Protein AF-A0A2V8KF88-F1 (afdb_monomer)

Sequence (258 aa):
MRTLRLVVLGNLAGEPYPGIAWQVAHFMIGLCRLGHDVYYFETSSAWPYDPIREARVNDSEYAVSYLARMADHFGFGGRWAYRRSYGDKAWFGLSRTKAEELLAHADAILSITGSTRLAEEGLKAGRLVYVCTDPVVHECRHANGDEDIRTLVDEHDDVVTYGENIGTPLCPLTPLPRLRARTRQPVVLDFWKNGVPSRAEFTTVGNWRQKGRDSEYRGETYYWSKHREYLKFIQLPRRTPHPLELATGLIQLRIPMH

pLDDT: mean 91.13, std 10.04, range [36.5, 98.56]

Secondary structure (DSSP, 8-state):
----EEEEE--TTTS--HHHHHHHHHHHHHHHHTT-EEEEEE--SSPPEETTTTEE-S--HHHHHHHHHHHHHHT-TT-EEEE-SSTT--EEES-HHHHHHHHHH-SEEEEETT---TTTTT---SSEEEEESSTTHHHHHHHTT-HHHHHHHHT-SEEEES-TTTTSTT--SPPPTTEEEE------GGG--PPPPS-SSEEEEEES---S--EEETTEEE---THHHHHHTTTGGGT-SS-EEEEEE-TT------

Nearest PDB structures (foldseek):
  4jtk-assembly1_C  TM=3.550E-01  e=1.865E-02  Neisseria meningitidis MC58
  1m41-assembly1_A  TM=2.732E-01  e=1.218E-01  Escherichia coli
  7jv3-assembly1_B  TM=3.324E-01  e=5.136E-01  Pseudomonas fluorescens Pf0-1
  7k14-assembly1_B  TM=2.708E-01  e=5.467E-01  Pseudomonas fluorescens Pf0-1
  7jw9-assembly1_B  TM=2.693E-01  e=5.136E-01  Pseudomonas fluorescens Pf0-1

Structure (mmCIF, N/CA/C/O backbone):
d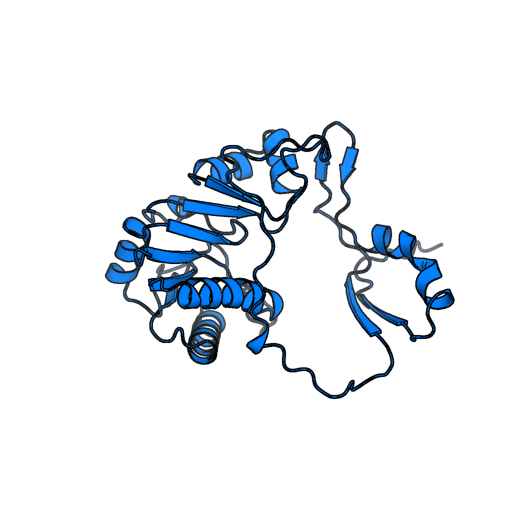ata_AF-A0A2V8KF88-F1
#
_entry.id   AF-A0A2V8KF88-F1
#
loop_
_atom_site.group_PDB
_atom_site.id
_atom_site.type_symbol
_atom_site.label_atom_id
_atom_site.label_alt_id
_atom_site.label_comp_id
_atom_site.label_asym_id
_atom_site.label_entity_id
_atom_site.label_seq_id
_atom_site.pdbx_PDB_ins_code
_atom_site.Cartn_x
_atom_site.Cartn_y
_atom_site.Cartn_z
_atom_site.occupancy
_atom_site.B_iso_or_equiv
_atom_site.auth_seq_id
_atom_site.auth_comp_id
_atom_site.auth_asym_id
_atom_site.auth_atom_id
_atom_site.pdbx_PDB_model_num
ATOM 1 N N . MET A 1 1 ? -2.194 -20.462 17.526 1.00 75.81 1 MET A N 1
ATOM 2 C CA . MET A 1 1 ? -1.736 -19.054 17.446 1.00 75.81 1 MET A CA 1
ATOM 3 C C . MET A 1 1 ? -2.802 -18.158 18.056 1.00 75.81 1 MET A C 1
ATOM 5 O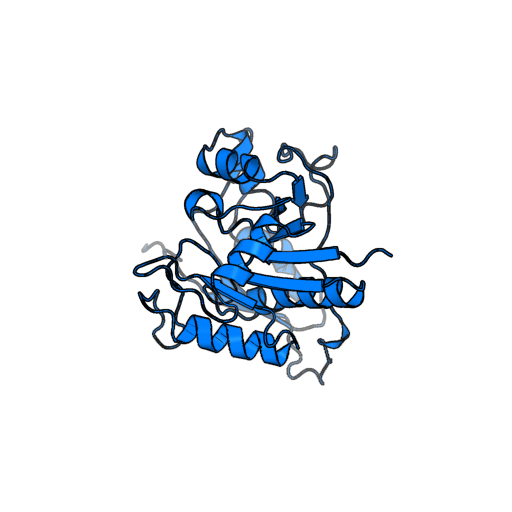 O . MET A 1 1 ? -3.968 -18.519 17.977 1.00 75.81 1 MET A O 1
ATOM 9 N N . ARG A 1 2 ? -2.427 -17.033 18.679 1.00 93.44 2 ARG A N 1
ATOM 10 C CA . ARG A 1 2 ? -3.392 -16.022 19.146 1.00 93.44 2 ARG A CA 1
ATOM 11 C C . ARG A 1 2 ? -4.027 -15.339 17.928 1.00 93.44 2 ARG A C 1
ATOM 13 O O . ARG A 1 2 ? -3.290 -14.865 17.065 1.00 93.44 2 ARG A O 1
ATOM 20 N N . THR A 1 3 ? -5.355 -15.276 17.861 1.00 97.06 3 THR A N 1
ATOM 21 C CA . THR A 1 3 ? -6.060 -14.466 16.855 1.00 97.06 3 THR A CA 1
ATOM 22 C C . THR A 1 3 ? -5.781 -12.993 17.135 1.00 97.06 3 THR A C 1
ATOM 24 O O . THR A 1 3 ? -5.956 -12.533 18.260 1.00 97.06 3 THR A O 1
ATOM 27 N N . LEU A 1 4 ? -5.304 -12.282 16.116 1.00 98.19 4 LEU A N 1
ATOM 28 C CA . LEU A 1 4 ? -5.004 -10.855 16.179 1.00 98.19 4 LEU A CA 1
ATOM 29 C C . LEU A 1 4 ? -6.103 -10.106 15.446 1.00 98.19 4 LEU A C 1
ATOM 31 O O . LEU A 1 4 ? -6.646 -10.630 14.472 1.00 98.19 4 LEU A O 1
ATOM 35 N N . ARG A 1 5 ? -6.380 -8.882 15.878 1.00 98.19 5 ARG A N 1
ATOM 36 C CA . ARG A 1 5 ? -7.200 -7.932 15.138 1.00 98.19 5 ARG A CA 1
ATOM 37 C C . ARG A 1 5 ? -6.300 -7.059 14.278 1.00 98.19 5 ARG A C 1
ATOM 39 O O . ARG A 1 5 ? -5.510 -6.282 14.808 1.00 98.19 5 ARG A O 1
ATOM 46 N N . LEU A 1 6 ? -6.436 -7.182 12.965 1.00 98.56 6 LEU A N 1
ATOM 47 C CA . LEU A 1 6 ? -5.582 -6.513 11.991 1.00 98.56 6 LEU A CA 1
ATOM 48 C C . LEU A 1 6 ? -6.409 -5.606 11.084 1.00 98.56 6 LEU A C 1
ATOM 50 O O . LEU A 1 6 ? -7.493 -5.978 10.635 1.00 98.56 6 LEU A O 1
ATOM 54 N N . VAL A 1 7 ? -5.867 -4.435 10.775 1.00 98.50 7 VAL A N 1
ATOM 55 C CA . VAL A 1 7 ? -6.424 -3.543 9.755 1.00 98.50 7 VAL A CA 1
ATOM 56 C C . VAL A 1 7 ? -5.432 -3.448 8.607 1.00 98.50 7 VAL A C 1
ATOM 58 O O . VAL A 1 7 ? -4.255 -3.185 8.827 1.00 98.50 7 VAL A O 1
ATOM 61 N N . VAL A 1 8 ? -5.893 -3.660 7.380 1.00 98.12 8 VAL A N 1
ATOM 62 C CA . VAL A 1 8 ? -5.122 -3.387 6.165 1.00 98.12 8 VAL A CA 1
ATOM 63 C C . VAL A 1 8 ? -5.588 -2.045 5.629 1.00 98.12 8 VAL A C 1
ATOM 65 O O . VAL A 1 8 ? -6.743 -1.906 5.231 1.00 98.12 8 VAL A O 1
ATOM 68 N N . LEU A 1 9 ? -4.697 -1.062 5.642 1.00 97.00 9 LEU A N 1
ATOM 69 C CA . LEU A 1 9 ? -4.946 0.274 5.122 1.00 97.00 9 LEU A CA 1
ATOM 70 C C . LEU A 1 9 ? -4.395 0.358 3.695 1.00 97.00 9 LEU A C 1
ATOM 72 O O . LEU A 1 9 ? -3.228 0.039 3.465 1.00 97.00 9 LEU A O 1
ATOM 76 N N . GLY A 1 10 ? -5.232 0.765 2.743 1.00 95.00 10 GLY A N 1
ATOM 77 C CA . GLY A 1 10 ? -4.859 0.872 1.332 1.00 95.00 10 GLY A CA 1
ATOM 78 C C . GLY A 1 10 ? -5.628 1.965 0.593 1.00 95.00 10 GLY A C 1
ATOM 79 O O . GLY A 1 10 ? -6.211 2.857 1.208 1.00 95.00 10 GLY A O 1
ATOM 80 N N . ASN A 1 11 ? -5.601 1.901 -0.738 1.00 93.94 11 ASN A N 1
ATOM 81 C CA . ASN A 1 11 ? -6.200 2.881 -1.651 1.00 93.94 11 ASN A CA 1
ATOM 82 C C . ASN A 1 11 ? -7.011 2.229 -2.791 1.00 93.94 11 ASN A C 1
ATOM 84 O O . ASN A 1 11 ? -7.111 2.778 -3.885 1.00 93.94 11 ASN A O 1
ATOM 88 N N . LEU A 1 12 ? -7.569 1.040 -2.552 1.00 94.56 12 LEU A N 1
ATOM 89 C CA . LEU A 1 12 ? -8.348 0.265 -3.519 1.00 94.56 12 LEU A CA 1
ATOM 90 C C . LEU A 1 12 ? -9.514 1.041 -4.146 1.00 94.56 12 LEU A C 1
ATOM 92 O O . LEU A 1 12 ? -9.758 0.932 -5.345 1.00 94.56 12 LEU A O 1
ATOM 96 N N . ALA A 1 13 ? -10.269 1.775 -3.338 1.00 94.56 13 ALA A N 1
ATOM 97 C CA . ALA A 1 13 ? -11.438 2.518 -3.782 1.00 94.56 13 ALA A CA 1
ATOM 98 C C . ALA A 1 13 ? -11.029 3.763 -4.581 1.00 94.56 13 ALA A C 1
ATOM 100 O O . ALA A 1 13 ? -11.637 4.065 -5.606 1.00 94.56 13 ALA A O 1
ATOM 101 N N . GLY A 1 14 ? -9.996 4.472 -4.116 1.00 93.38 14 GLY A N 1
ATOM 102 C CA . GLY A 1 14 ? -9.459 5.674 -4.744 1.00 93.38 14 GLY A CA 1
ATOM 103 C C . GLY A 1 14 ? -8.641 5.413 -6.008 1.00 93.38 14 GLY A C 1
ATOM 104 O O . GLY A 1 14 ? -8.588 6.285 -6.875 1.00 93.38 14 GLY A O 1
ATOM 105 N N . GLU A 1 15 ? -8.051 4.224 -6.135 1.00 94.50 15 GLU A N 1
ATOM 106 C CA . GLU A 1 15 ? -7.309 3.742 -7.302 1.00 94.50 15 GLU A CA 1
ATOM 107 C C . GLU A 1 15 ? -7.905 2.409 -7.795 1.00 94.50 15 GLU A C 1
ATOM 109 O O . GLU A 1 15 ? -7.327 1.346 -7.542 1.00 94.50 15 GLU A O 1
ATOM 114 N N . PRO A 1 16 ? -9.047 2.420 -8.513 1.00 94.12 16 PRO A N 1
ATOM 115 C CA . PRO A 1 16 ? -9.795 1.212 -8.873 1.00 94.12 16 PRO A CA 1
ATOM 116 C C . PRO A 1 16 ? -9.157 0.422 -10.032 1.00 94.12 16 PRO A C 1
ATOM 118 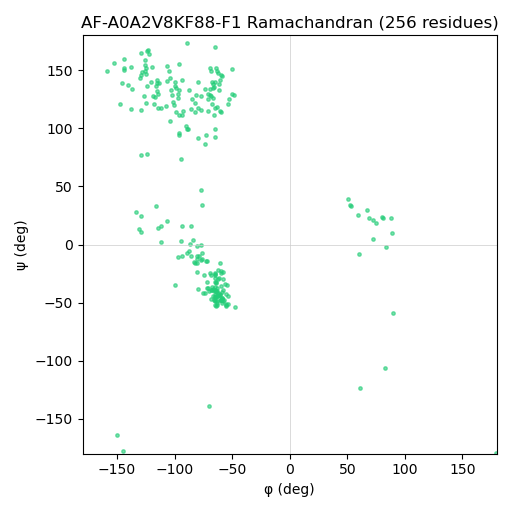O O . PRO A 1 16 ? -9.821 0.006 -10.981 1.00 94.12 16 PRO A O 1
ATOM 121 N N . TYR A 1 17 ? -7.846 0.199 -9.957 1.00 92.44 17 TYR A N 1
ATOM 122 C CA . TYR A 1 17 ? -7.078 -0.612 -10.887 1.00 92.44 17 TYR A CA 1
ATOM 123 C C . TYR A 1 17 ? -6.962 -2.057 -10.379 1.00 92.44 17 TYR A C 1
ATOM 125 O O . TYR A 1 17 ? -6.715 -2.276 -9.187 1.00 92.44 17 TYR A O 1
ATOM 133 N N . PRO A 1 18 ? -7.026 -3.068 -11.269 1.00 89.56 18 PRO A N 1
ATOM 134 C CA . PRO A 1 18 ? -6.949 -4.475 -10.870 1.00 89.56 18 PRO A CA 1
ATOM 135 C C . PRO A 1 18 ? -5.691 -4.833 -10.067 1.00 89.56 18 PRO A C 1
ATOM 137 O O . PRO A 1 18 ? -5.751 -5.659 -9.161 1.00 89.56 18 PRO A O 1
ATOM 140 N N . GLY A 1 19 ? -4.551 -4.200 -10.364 1.00 91.00 19 GLY A N 1
ATOM 141 C CA . GLY A 1 19 ? -3.304 -4.435 -9.629 1.00 91.00 19 GLY A CA 1
ATOM 142 C C . GLY A 1 19 ? -3.391 -4.040 -8.152 1.00 91.00 19 GLY A C 1
ATOM 143 O O . GLY A 1 19 ? -2.913 -4.782 -7.297 1.00 91.00 19 GLY A O 1
ATOM 144 N N . ILE A 1 20 ? -4.057 -2.921 -7.845 1.00 93.31 20 ILE A N 1
ATOM 145 C CA . ILE A 1 20 ? -4.271 -2.454 -6.467 1.00 93.31 20 ILE A CA 1
ATOM 146 C C . ILE A 1 20 ? -5.261 -3.374 -5.743 1.00 93.31 20 ILE A C 1
ATOM 148 O O . ILE A 1 20 ? -5.032 -3.755 -4.594 1.00 93.31 20 ILE A O 1
ATOM 152 N N . ALA A 1 21 ? -6.310 -3.820 -6.443 1.00 94.00 21 ALA A N 1
ATOM 153 C CA . ALA A 1 21 ? -7.253 -4.813 -5.926 1.00 94.00 21 ALA A CA 1
ATOM 154 C C . ALA A 1 21 ? -6.559 -6.096 -5.480 1.00 94.00 21 ALA A C 1
ATOM 156 O O . ALA A 1 21 ? -6.733 -6.521 -4.338 1.00 94.00 21 ALA A O 1
ATOM 157 N N . TRP A 1 22 ? -5.723 -6.676 -6.339 1.00 94.69 22 TRP A N 1
ATOM 158 C CA . TRP A 1 22 ? -4.990 -7.893 -6.001 1.00 94.69 22 TRP A CA 1
ATOM 159 C C . TRP A 1 22 ? -3.937 -7.676 -4.917 1.00 94.69 22 TRP A C 1
ATOM 161 O O . TRP A 1 22 ? -3.776 -8.544 -4.056 1.00 94.69 22 TRP A O 1
ATOM 171 N N . GLN A 1 23 ? -3.262 -6.521 -4.910 1.00 94.50 23 GLN A N 1
ATOM 172 C CA . GLN A 1 23 ? -2.296 -6.177 -3.870 1.00 94.50 23 GLN A CA 1
ATOM 173 C C . GLN A 1 23 ? -2.932 -6.268 -2.478 1.00 94.50 23 GLN A C 1
ATOM 175 O O . GLN A 1 23 ? -2.425 -6.993 -1.620 1.00 94.50 23 GLN A O 1
ATOM 180 N N . VAL A 1 24 ? -4.062 -5.588 -2.276 1.00 94.75 24 VAL A N 1
ATOM 181 C CA . VAL A 1 24 ? -4.796 -5.580 -1.004 1.00 94.75 24 VAL A CA 1
ATOM 182 C C . VAL A 1 24 ? -5.423 -6.943 -0.709 1.00 94.75 24 VAL A C 1
ATOM 184 O O . VAL A 1 24 ? -5.287 -7.460 0.403 1.00 94.75 24 VAL A O 1
ATOM 187 N N . ALA A 1 25 ? -6.088 -7.553 -1.695 1.00 95.81 25 ALA A N 1
ATOM 188 C CA . ALA A 1 25 ? -6.810 -8.809 -1.509 1.00 95.81 25 ALA A CA 1
ATOM 189 C C . ALA A 1 25 ? -5.889 -9.935 -1.025 1.00 95.81 25 ALA A C 1
ATOM 191 O O . ALA A 1 25 ? -6.258 -10.693 -0.128 1.00 95.81 25 ALA A O 1
ATOM 192 N N . HIS A 1 26 ? -4.668 -10.028 -1.559 1.00 96.62 26 HIS A N 1
ATOM 193 C CA . HIS A 1 26 ? -3.723 -11.048 -1.121 1.00 96.62 26 HIS A CA 1
ATOM 194 C C . HIS A 1 26 ? -3.288 -10.890 0.342 1.00 96.62 26 HIS A C 1
ATOM 196 O O . HIS A 1 26 ? -3.159 -11.903 1.032 1.00 96.62 26 HIS A O 1
ATOM 202 N N . PHE A 1 27 ? -3.115 -9.659 0.839 1.00 96.94 27 PHE A N 1
ATOM 203 C CA . PHE A 1 27 ? -2.879 -9.430 2.269 1.00 96.94 27 PHE A CA 1
ATOM 204 C C . PHE A 1 27 ? -4.086 -9.853 3.098 1.00 96.94 27 PHE A C 1
ATOM 206 O O . PHE A 1 27 ? -3.944 -10.664 4.011 1.00 96.94 27 PHE A O 1
ATOM 213 N N . MET A 1 28 ? -5.271 -9.349 2.750 1.00 97.50 28 MET A N 1
ATOM 214 C CA . MET A 1 28 ? -6.508 -9.630 3.478 1.00 97.50 28 MET A CA 1
ATOM 215 C C . MET A 1 28 ? -6.766 -11.139 3.598 1.00 97.50 28 MET A C 1
ATOM 217 O O . MET A 1 28 ? -6.923 -11.668 4.699 1.00 97.50 28 MET A O 1
ATOM 221 N N . ILE A 1 29 ? -6.730 -11.856 2.471 1.00 97.19 29 ILE A N 1
ATOM 222 C CA . ILE A 1 29 ? -6.990 -13.299 2.421 1.00 97.19 29 ILE A CA 1
ATOM 223 C C . ILE A 1 29 ? -5.893 -14.080 3.147 1.00 97.19 29 ILE A C 1
ATOM 225 O O . ILE A 1 29 ? -6.201 -14.996 3.911 1.00 97.19 29 ILE A O 1
ATOM 229 N N . GLY A 1 30 ? -4.622 -13.732 2.929 1.00 96.19 30 GLY A N 1
ATOM 230 C CA . GLY A 1 30 ? -3.498 -14.399 3.583 1.00 96.19 30 GLY A CA 1
ATOM 231 C C . GLY A 1 30 ? -3.582 -14.304 5.106 1.00 96.19 30 GLY A C 1
ATOM 232 O O . GLY A 1 30 ? -3.467 -15.314 5.796 1.00 96.19 30 GLY A O 1
ATOM 233 N N . LEU A 1 31 ? -3.868 -13.113 5.632 1.00 97.06 31 LEU A N 1
ATOM 234 C CA . LEU A 1 31 ? -3.996 -12.874 7.070 1.00 97.06 31 LEU A CA 1
ATOM 235 C C . LEU A 1 31 ? -5.213 -13.587 7.673 1.00 97.06 31 LEU A C 1
ATOM 237 O O . LEU A 1 31 ? -5.101 -14.177 8.748 1.00 97.06 31 LEU A O 1
ATOM 241 N N . CYS A 1 32 ? -6.351 -13.615 6.971 1.00 96.44 32 CYS A N 1
ATOM 242 C CA . CYS A 1 32 ? -7.506 -14.402 7.405 1.00 96.44 32 CYS A CA 1
ATOM 243 C C . CYS A 1 32 ? -7.194 -15.904 7.452 1.00 96.44 32 CYS A C 1
ATOM 245 O O . CYS A 1 32 ? -7.556 -16.572 8.417 1.00 96.44 32 CYS A O 1
ATOM 247 N N . ARG A 1 33 ? -6.475 -16.441 6.457 1.00 95.69 33 ARG A N 1
ATOM 248 C CA . ARG A 1 33 ? -6.060 -17.858 6.430 1.00 95.69 33 ARG A CA 1
ATOM 249 C C . ARG A 1 33 ? -5.090 -18.225 7.552 1.00 95.69 33 ARG A C 1
ATOM 251 O O . ARG A 1 33 ? -5.063 -19.378 7.969 1.00 95.69 33 ARG A O 1
ATOM 258 N N . LEU A 1 34 ? -4.339 -17.256 8.071 1.00 96.50 34 LEU A N 1
ATOM 259 C CA . LEU A 1 34 ? -3.509 -17.418 9.269 1.00 96.50 34 LEU A CA 1
ATOM 260 C C . LEU A 1 34 ? -4.320 -17.381 10.583 1.00 96.50 34 LEU A C 1
ATOM 262 O O . LEU A 1 34 ? -3.748 -17.549 11.660 1.00 96.50 34 LEU A O 1
ATOM 266 N N . GLY A 1 35 ? -5.645 -17.203 10.513 1.00 97.25 35 GLY A N 1
ATOM 267 C CA . GLY A 1 35 ? -6.553 -17.238 11.662 1.00 97.25 35 GLY A CA 1
ATOM 268 C C . GLY A 1 35 ? -6.731 -15.895 12.374 1.00 97.25 35 GLY A C 1
ATOM 269 O O . GLY A 1 35 ? -7.074 -15.877 13.560 1.00 97.25 35 GLY A O 1
ATOM 270 N N . HIS A 1 36 ? -6.473 -14.776 11.688 1.00 98.38 36 HIS A N 1
ATOM 271 C CA . HIS A 1 36 ? -6.631 -13.423 12.228 1.00 98.38 36 HIS A CA 1
ATOM 272 C C . HIS A 1 36 ? -7.986 -12.793 11.854 1.00 98.38 36 HIS A C 1
ATOM 274 O O . HIS A 1 36 ? -8.597 -13.143 10.844 1.00 98.38 36 HIS A O 1
ATOM 280 N N . ASP A 1 37 ? -8.446 -11.843 12.672 1.00 97.88 37 ASP A N 1
ATOM 281 C CA . ASP A 1 37 ? -9.640 -11.028 12.429 1.00 97.88 37 ASP A CA 1
ATOM 282 C C . ASP A 1 37 ? -9.238 -9.764 11.657 1.00 97.88 37 ASP A C 1
ATOM 284 O O . ASP A 1 37 ? -8.642 -8.849 12.227 1.00 97.88 37 ASP A O 1
ATOM 288 N N . VAL A 1 38 ? -9.498 -9.743 10.347 1.00 98.50 38 VAL A N 1
ATOM 289 C CA . VAL A 1 38 ? -8.936 -8.746 9.422 1.00 98.50 38 VAL A CA 1
ATOM 290 C C . VAL A 1 38 ? -10.021 -7.838 8.851 1.00 98.50 38 VAL A C 1
ATOM 292 O O . VAL A 1 38 ? -11.093 -8.313 8.462 1.00 98.50 38 VAL A O 1
ATOM 295 N N . TYR A 1 39 ? -9.712 -6.544 8.761 1.00 98.56 39 TYR A N 1
ATOM 296 C CA . TYR A 1 39 ? -10.566 -5.514 8.173 1.00 98.56 39 TYR A CA 1
ATOM 297 C C . TYR A 1 39 ? -9.797 -4.689 7.140 1.00 98.56 39 TYR A C 1
ATOM 299 O O . TYR A 1 39 ? -8.609 -4.429 7.324 1.00 98.56 39 TYR A O 1
ATOM 307 N N . TYR A 1 40 ? -10.475 -4.245 6.080 1.00 98.31 40 TYR A N 1
ATOM 308 C CA . TYR A 1 40 ? -9.894 -3.349 5.077 1.00 98.31 40 TYR A CA 1
ATOM 309 C C . TYR A 1 40 ? -10.355 -1.910 5.284 1.00 98.31 40 TYR A C 1
ATOM 311 O O . TYR A 1 40 ? -11.551 -1.646 5.390 1.00 98.31 40 TYR A O 1
ATOM 319 N N . PHE A 1 41 ? -9.420 -0.974 5.347 1.00 97.69 41 PHE A N 1
ATOM 320 C CA . PHE A 1 41 ? -9.715 0.432 5.565 1.00 97.69 41 PHE A CA 1
ATOM 321 C C . PHE A 1 41 ? -9.115 1.277 4.449 1.00 97.69 41 PHE A C 1
ATOM 323 O O . PHE A 1 41 ? -8.027 1.006 3.942 1.00 97.69 41 PHE A O 1
ATOM 330 N N . GLU A 1 42 ? -9.816 2.351 4.116 1.00 95.38 42 GLU A N 1
ATOM 331 C CA . GLU A 1 42 ? -9.302 3.404 3.260 1.00 95.38 42 GLU A CA 1
ATOM 332 C C . GLU A 1 42 ? -9.707 4.756 3.825 1.00 95.38 42 GLU A C 1
ATOM 334 O O . GLU A 1 42 ? -10.888 5.080 3.938 1.00 95.38 42 GLU A O 1
ATOM 339 N N . THR A 1 43 ? 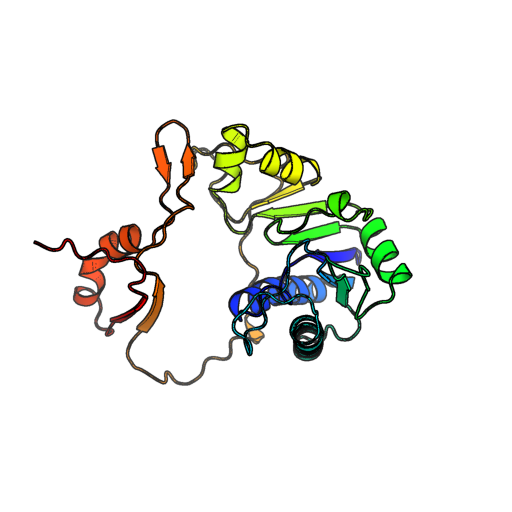-8.705 5.535 4.213 1.00 92.38 43 THR A N 1
ATOM 340 C CA . THR A 1 43 ? -8.885 6.857 4.821 1.00 92.38 43 THR A CA 1
ATOM 341 C C . THR A 1 43 ? -8.036 7.905 4.101 1.00 92.38 43 THR A C 1
ATOM 343 O O . THR A 1 43 ? -7.634 8.888 4.714 1.00 92.38 43 THR A O 1
ATOM 346 N N . SER A 1 44 ? -7.701 7.655 2.829 1.00 80.81 44 SER A N 1
ATOM 347 C CA . SER A 1 44 ? -6.710 8.427 2.076 1.00 80.81 44 SER A CA 1
ATOM 348 C C . SER A 1 44 ? -7.151 9.862 1.831 1.00 80.81 44 SER A C 1
ATOM 350 O O . SER A 1 44 ? -8.273 10.106 1.396 1.00 80.81 44 SER A O 1
ATOM 352 N N . SER A 1 45 ? -6.242 10.816 2.037 1.00 74.19 45 SER A N 1
ATOM 353 C CA . SER A 1 45 ? -6.463 12.261 1.879 1.00 74.19 45 SER A CA 1
ATOM 354 C C . SER A 1 45 ? -6.498 12.720 0.412 1.00 74.19 45 SER A C 1
ATOM 356 O O . SER A 1 45 ? -6.027 13.804 0.077 1.00 74.19 45 SER A O 1
ATOM 358 N N . ALA A 1 46 ? -7.019 11.886 -0.491 1.00 84.06 46 ALA A N 1
ATOM 359 C CA . ALA A 1 46 ? -7.039 12.134 -1.928 1.00 84.06 46 ALA A CA 1
ATOM 360 C C . ALA A 1 46 ? -8.451 12.023 -2.508 1.00 84.06 46 ALA A C 1
ATOM 362 O O . ALA A 1 46 ? -9.317 11.313 -1.994 1.00 84.06 46 ALA A O 1
ATOM 363 N N . TRP A 1 47 ? -8.666 12.719 -3.621 1.00 91.50 47 TRP A N 1
ATOM 364 C CA . TRP A 1 47 ? -9.880 12.584 -4.415 1.00 91.50 47 TRP A CA 1
ATOM 365 C C . TRP A 1 47 ? -9.854 11.217 -5.113 1.00 91.50 47 TRP A C 1
ATOM 367 O O . TRP A 1 47 ? -8.828 10.880 -5.712 1.00 91.50 47 TRP A O 1
ATOM 377 N N . PRO A 1 48 ? -10.911 10.393 -5.044 1.00 93.94 48 PRO A N 1
ATOM 378 C CA . PRO A 1 48 ? -10.924 9.112 -5.734 1.00 93.94 48 PRO A CA 1
ATOM 379 C C . PRO A 1 48 ? -10.963 9.317 -7.250 1.00 93.94 48 PRO A C 1
ATOM 381 O O . PRO A 1 48 ? -11.500 10.311 -7.745 1.00 93.94 48 PRO A O 1
ATOM 384 N N . TYR A 1 49 ? -10.376 8.380 -7.989 1.00 95.31 49 TYR A N 1
ATOM 385 C CA . TYR A 1 49 ? -10.499 8.324 -9.440 1.00 95.31 49 TYR A CA 1
ATOM 386 C C . TYR A 1 49 ? -11.773 7.569 -9.834 1.00 95.31 49 TYR A C 1
ATOM 388 O O . TYR A 1 49 ? -11.968 6.425 -9.427 1.00 95.31 49 TYR A O 1
ATOM 396 N N . ASP A 1 50 ? -12.624 8.199 -10.641 1.00 95.88 50 ASP A N 1
ATOM 397 C CA . ASP A 1 50 ? -13.764 7.561 -11.294 1.00 95.88 50 ASP A CA 1
ATOM 398 C C . ASP A 1 50 ? -13.349 7.156 -12.721 1.00 95.88 50 ASP A C 1
ATOM 400 O O . ASP A 1 50 ? -13.126 8.032 -13.562 1.00 95.88 50 ASP A O 1
ATOM 404 N N . PRO A 1 51 ? -13.233 5.850 -13.022 1.00 95.19 51 PRO A N 1
ATOM 405 C CA . PRO A 1 51 ? -12.799 5.368 -14.328 1.00 95.19 51 PRO A CA 1
ATOM 406 C C . PRO A 1 51 ? -13.890 5.455 -15.403 1.00 95.19 51 PRO A C 1
ATOM 408 O O . PRO A 1 51 ? -13.570 5.314 -16.575 1.00 95.19 51 PRO A O 1
ATOM 411 N N . ILE A 1 52 ? -15.160 5.676 -15.041 1.00 95.81 52 ILE A N 1
ATOM 412 C CA . ILE A 1 52 ? -16.246 5.909 -16.008 1.00 95.81 52 ILE A CA 1
ATOM 413 C C . ILE A 1 52 ? -16.205 7.355 -16.498 1.00 95.81 52 ILE A C 1
ATOM 415 O O . ILE A 1 52 ? -16.443 7.626 -17.671 1.00 95.81 52 ILE A O 1
ATOM 419 N N . ARG A 1 53 ? -15.894 8.287 -15.592 1.00 96.19 53 ARG A N 1
ATOM 420 C CA . ARG A 1 53 ? -15.732 9.716 -15.907 1.00 96.19 53 ARG A CA 1
ATOM 421 C C . ARG A 1 53 ? -14.302 10.087 -16.310 1.00 96.19 53 ARG A C 1
ATOM 423 O O . ARG A 1 53 ? -14.055 11.230 -16.678 1.00 96.19 53 ARG A O 1
ATOM 430 N N . GLU A 1 54 ? -13.374 9.142 -16.185 1.00 95.88 54 GLU A N 1
ATOM 431 C CA . GLU A 1 54 ? -11.937 9.292 -16.427 1.00 95.88 54 GLU A CA 1
ATOM 432 C C . GLU A 1 54 ? -11.288 10.458 -15.657 1.00 95.88 54 GLU A C 1
ATOM 434 O O . GLU A 1 54 ? -10.330 11.082 -16.119 1.00 95.88 54 GLU A O 1
ATOM 439 N N . ALA A 1 55 ? -11.780 10.753 -14.451 1.00 95.62 55 ALA A N 1
ATOM 440 C CA . ALA A 1 55 ? -11.382 11.934 -13.691 1.00 95.62 55 ALA A CA 1
ATOM 441 C C . ALA A 1 55 ? -11.323 11.680 -12.181 1.00 95.62 55 ALA A C 1
ATOM 443 O O . ALA A 1 55 ? -11.949 10.768 -11.647 1.00 95.62 55 ALA A O 1
ATOM 444 N N . ARG A 1 56 ? -10.583 12.536 -11.469 1.00 94.44 56 ARG A N 1
ATOM 445 C CA . ARG A 1 56 ? -10.659 12.633 -10.005 1.00 94.44 56 ARG A CA 1
ATOM 446 C C . ARG A 1 56 ? -11.921 13.409 -9.630 1.00 94.44 56 ARG A C 1
ATOM 448 O O . ARG A 1 56 ? -12.122 14.507 -10.145 1.00 94.44 56 ARG A O 1
ATOM 455 N N . VAL A 1 57 ? -12.754 12.853 -8.754 1.00 93.4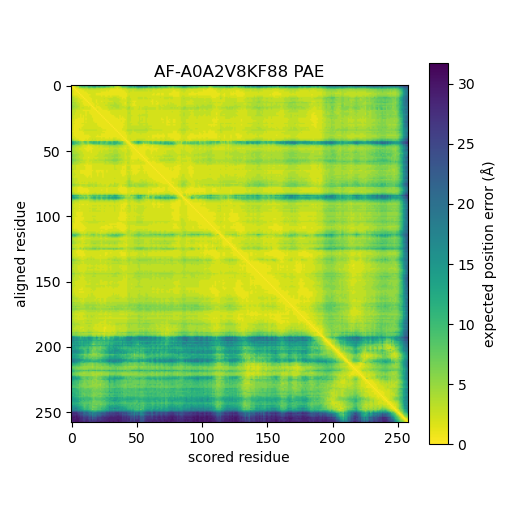4 57 VAL A N 1
ATOM 456 C CA . VAL A 1 57 ? -14.101 13.381 -8.459 1.00 93.44 57 VAL A CA 1
ATOM 457 C C . VAL A 1 57 ? -14.274 13.778 -6.989 1.00 93.44 57 VAL A C 1
ATOM 459 O O . VAL A 1 57 ? -13.608 13.235 -6.108 1.00 93.44 57 VAL A O 1
ATOM 462 N N . ASN A 1 58 ? -15.166 14.742 -6.727 1.00 91.38 58 ASN A N 1
ATOM 463 C CA . ASN A 1 58 ? -15.534 15.222 -5.380 1.00 91.38 58 ASN A CA 1
ATOM 464 C C . ASN A 1 58 ? -16.644 14.391 -4.729 1.00 91.38 58 ASN A C 1
ATOM 466 O O . ASN A 1 58 ? -17.286 14.851 -3.784 1.00 91.38 58 ASN A O 1
ATOM 470 N N . ASP A 1 59 ? -16.920 13.206 -5.252 1.00 91.75 59 ASP A N 1
ATOM 471 C CA . ASP A 1 59 ? -17.886 12.281 -4.690 1.00 91.75 59 ASP A CA 1
ATOM 472 C C . ASP A 1 59 ? -17.256 10.897 -4.537 1.00 91.75 59 ASP A C 1
ATOM 474 O O . ASP A 1 59 ? -16.168 10.606 -5.039 1.00 91.75 59 ASP A O 1
ATOM 478 N N . SER A 1 60 ? -17.923 10.052 -3.763 1.00 93.44 60 SER A N 1
ATOM 479 C CA . SER A 1 60 ? -17.421 8.719 -3.432 1.00 93.44 60 SER A CA 1
ATOM 480 C C . SER A 1 60 ? -18.307 7.621 -4.013 1.00 93.44 60 SER A C 1
ATOM 482 O O . SER A 1 60 ? -18.192 6.480 -3.582 1.00 93.44 60 SER A O 1
ATOM 484 N N . GLU A 1 61 ? -19.206 7.938 -4.949 1.00 94.12 61 GLU A N 1
ATOM 485 C CA . GLU A 1 61 ? -20.242 7.004 -5.406 1.00 94.12 61 GLU A CA 1
ATOM 486 C C . GLU A 1 61 ? -19.622 5.774 -6.075 1.00 94.12 61 GLU A C 1
ATOM 488 O O . GLU A 1 61 ? -19.877 4.638 -5.656 1.00 94.12 61 GLU A O 1
ATOM 493 N N . TYR A 1 62 ? -18.735 5.995 -7.054 1.00 96.25 62 TYR A N 1
ATOM 494 C CA . TYR A 1 62 ? -18.018 4.908 -7.717 1.00 96.25 62 TYR A CA 1
ATOM 495 C C . TYR A 1 62 ? -17.090 4.177 -6.743 1.00 96.25 62 TYR A C 1
ATOM 497 O O . TYR A 1 62 ? -17.131 2.950 -6.664 1.00 96.25 62 TYR A O 1
ATOM 505 N N . ALA A 1 63 ? -16.287 4.923 -5.979 1.00 95.44 63 ALA A N 1
ATOM 506 C CA . ALA A 1 63 ? -15.283 4.378 -5.065 1.00 95.44 63 ALA A CA 1
ATOM 507 C C . ALA A 1 63 ? -15.907 3.454 -4.004 1.00 95.44 63 ALA A C 1
ATOM 509 O O . ALA A 1 63 ? -15.482 2.309 -3.845 1.00 95.44 63 ALA A O 1
ATOM 510 N N . VAL A 1 64 ? -16.961 3.916 -3.324 1.00 96.19 64 VAL A N 1
ATOM 511 C CA . VAL A 1 64 ? -17.678 3.153 -2.290 1.00 96.19 64 VAL A CA 1
ATOM 512 C C . VAL A 1 64 ? -18.364 1.933 -2.900 1.00 96.19 64 VAL A C 1
ATOM 514 O O . VAL A 1 64 ? -18.237 0.830 -2.369 1.00 96.19 64 VAL A O 1
ATOM 517 N N . SER A 1 65 ? -19.041 2.099 -4.040 1.00 97.06 65 SER A N 1
ATOM 518 C CA . SER A 1 65 ? -19.715 0.988 -4.720 1.00 97.06 65 SER A CA 1
ATOM 519 C C . SER A 1 65 ? -18.725 -0.071 -5.205 1.00 97.06 65 SER A C 1
ATOM 521 O O . SER A 1 65 ? -18.991 -1.269 -5.112 1.00 97.06 65 SER A O 1
ATOM 523 N N . TYR A 1 66 ? -17.576 0.354 -5.729 1.00 97.44 66 TYR A N 1
ATOM 524 C CA . TYR A 1 66 ? -16.505 -0.533 -6.162 1.00 97.44 66 TYR A CA 1
ATOM 525 C C . TYR A 1 66 ? -15.901 -1.291 -4.981 1.00 97.44 66 TYR A C 1
ATOM 527 O O . TYR A 1 66 ? -15.799 -2.516 -5.041 1.00 97.44 66 TYR A O 1
ATOM 535 N N . LEU A 1 67 ? -15.582 -0.597 -3.885 1.00 97.06 67 LEU A N 1
ATOM 536 C CA . LEU A 1 67 ? -15.049 -1.233 -2.686 1.00 97.06 67 LEU A CA 1
ATOM 537 C C . LEU A 1 67 ? -16.019 -2.264 -2.101 1.00 97.06 67 LEU A C 1
ATOM 539 O O . LEU A 1 67 ? -15.590 -3.368 -1.774 1.00 97.06 67 LEU A O 1
ATOM 543 N N . ALA A 1 68 ? -17.315 -1.947 -2.032 1.00 97.50 68 ALA A N 1
ATOM 544 C CA . ALA A 1 68 ? -18.337 -2.885 -1.576 1.00 97.50 68 ALA A CA 1
ATOM 545 C C . ALA A 1 68 ? -18.354 -4.164 -2.432 1.00 97.50 68 ALA A C 1
ATOM 547 O O . ALA A 1 68 ? -18.262 -5.265 -1.892 1.00 97.50 68 ALA A O 1
ATOM 548 N N . ARG A 1 69 ? -18.358 -4.028 -3.769 1.00 97.31 69 ARG A N 1
ATOM 549 C CA . ARG A 1 69 ? -18.305 -5.181 -4.687 1.00 97.31 69 ARG A CA 1
ATOM 550 C C . ARG A 1 69 ? -17.042 -6.018 -4.508 1.00 97.31 69 ARG A C 1
ATOM 552 O O . ARG A 1 69 ? -17.121 -7.243 -4.523 1.00 97.31 69 ARG A O 1
ATOM 559 N N . MET A 1 70 ? -15.881 -5.380 -4.354 1.00 96.88 70 MET A N 1
ATOM 560 C CA . MET A 1 70 ? -14.621 -6.102 -4.156 1.00 96.88 70 MET A CA 1
ATOM 561 C C . MET A 1 70 ? -14.576 -6.805 -2.798 1.00 96.88 70 MET A C 1
ATOM 563 O O . MET A 1 70 ? -14.098 -7.936 -2.711 1.00 96.88 70 MET A O 1
ATOM 567 N N . ALA A 1 71 ? -15.099 -6.166 -1.751 1.00 96.44 71 ALA A N 1
ATOM 568 C CA . ALA A 1 71 ? -15.229 -6.776 -0.438 1.00 96.44 71 ALA A CA 1
ATOM 569 C C . ALA A 1 71 ? -16.124 -8.019 -0.507 1.00 96.44 71 ALA A C 1
ATOM 571 O O . ALA A 1 71 ? -15.710 -9.077 -0.045 1.00 96.44 71 ALA A O 1
ATOM 572 N N . ASP A 1 72 ? -17.289 -7.937 -1.151 1.00 96.62 72 ASP A N 1
ATOM 573 C CA . ASP A 1 72 ? -18.176 -9.091 -1.327 1.00 96.62 72 ASP A CA 1
ATOM 574 C C . ASP A 1 72 ? -17.511 -10.199 -2.155 1.00 96.62 72 ASP A C 1
ATOM 576 O O . ASP A 1 72 ? -17.529 -11.364 -1.756 1.00 96.62 72 ASP A O 1
ATOM 580 N N . HIS A 1 73 ? -16.845 -9.842 -3.259 1.00 94.25 73 HIS A N 1
ATOM 581 C CA . HIS A 1 73 ? -16.151 -10.791 -4.133 1.00 94.25 73 HIS A CA 1
ATOM 582 C C . HIS A 1 73 ? -15.081 -11.612 -3.398 1.00 94.25 73 HIS A C 1
ATOM 584 O O . HIS A 1 73 ? -14.942 -12.810 -3.644 1.00 94.25 73 HIS A O 1
ATOM 590 N N . PHE A 1 74 ? -14.336 -10.986 -2.485 1.00 93.44 74 PHE A N 1
ATOM 591 C CA . PHE A 1 74 ? -13.282 -11.654 -1.720 1.00 93.44 74 PHE A CA 1
ATOM 592 C C . PHE A 1 74 ? -13.732 -12.176 -0.345 1.00 93.44 74 PHE A C 1
ATOM 594 O O . PHE A 1 74 ? -12.911 -12.724 0.389 1.00 93.44 74 PHE A O 1
ATOM 601 N N . GLY A 1 75 ? -15.018 -12.051 0.007 1.00 93.56 75 GLY A N 1
ATOM 602 C CA . GLY A 1 75 ? -15.565 -12.560 1.271 1.00 93.56 75 GLY A CA 1
ATOM 603 C C . GLY A 1 75 ? -15.316 -11.664 2.492 1.00 93.56 75 GLY A C 1
ATOM 604 O O . GLY A 1 75 ? -15.340 -12.139 3.625 1.00 93.56 75 GLY A O 1
ATOM 605 N N . PHE A 1 76 ? -15.094 -10.367 2.279 1.00 95.12 76 PHE A N 1
ATOM 606 C CA . PHE A 1 76 ? -14.912 -9.335 3.308 1.00 95.12 76 PHE A CA 1
ATOM 607 C C . PHE A 1 76 ? -16.126 -8.406 3.455 1.00 95.12 76 PHE A C 1
ATOM 609 O O . PHE A 1 76 ? -16.003 -7.300 3.992 1.00 95.12 76 PHE A O 1
ATOM 616 N N . GLY A 1 77 ? -17.304 -8.843 3.000 1.00 94.31 77 GLY A N 1
ATOM 617 C CA . GLY A 1 77 ? -18.568 -8.145 3.233 1.00 94.31 77 GLY A CA 1
ATOM 618 C C . GLY A 1 77 ? -18.742 -7.801 4.719 1.00 94.31 77 GLY A C 1
ATOM 619 O O . GLY A 1 77 ? -18.523 -8.635 5.599 1.00 94.31 77 GLY A O 1
ATOM 620 N N . GLY A 1 78 ? -19.053 -6.535 5.012 1.00 95.44 78 GLY A N 1
ATOM 621 C CA . GLY A 1 78 ? -19.184 -6.024 6.383 1.00 95.44 78 GLY A CA 1
ATOM 622 C C . GLY A 1 78 ? -17.874 -5.859 7.173 1.00 95.44 78 GLY A C 1
ATOM 623 O O . GLY A 1 78 ? -17.924 -5.504 8.348 1.00 95.44 78 GLY A O 1
ATOM 624 N N . ARG A 1 79 ? -16.702 -6.090 6.565 1.00 97.94 79 ARG A N 1
ATOM 625 C CA . ARG A 1 79 ? -15.375 -5.952 7.203 1.00 97.94 79 ARG A CA 1
ATOM 626 C C . ARG A 1 79 ? -14.527 -4.856 6.563 1.00 97.94 79 ARG A C 1
ATOM 628 O O . ARG A 1 79 ? -13.303 -4.970 6.487 1.00 97.94 79 ARG A O 1
ATOM 635 N N . TRP A 1 80 ? -15.168 -3.795 6.089 1.00 98.38 80 TRP A N 1
ATOM 636 C CA . TRP A 1 80 ? -14.474 -2.687 5.453 1.00 98.38 80 TRP A CA 1
ATOM 637 C C . TRP A 1 80 ? -15.013 -1.330 5.889 1.00 98.38 80 TRP A C 1
ATOM 639 O O . TRP A 1 80 ? -16.182 -1.198 6.256 1.00 98.38 80 TRP A O 1
ATOM 649 N N . ALA A 1 81 ? -14.150 -0.322 5.836 1.00 97.88 81 ALA A N 1
ATOM 650 C CA . ALA A 1 81 ? -14.520 1.063 6.071 1.00 97.88 81 ALA A CA 1
ATOM 651 C C . ALA A 1 81 ? -13.849 1.977 5.042 1.00 97.88 81 ALA A C 1
ATOM 653 O O . ALA A 1 81 ? -12.648 1.874 4.799 1.00 97.88 81 ALA A O 1
ATOM 654 N N . TYR A 1 82 ? -14.623 2.891 4.464 1.00 97.06 82 TYR A N 1
ATOM 655 C CA . TYR A 1 82 ? -14.107 3.986 3.646 1.00 97.06 82 TYR A CA 1
ATOM 656 C C . TYR A 1 82 ? -14.450 5.303 4.326 1.00 97.06 82 TYR A C 1
ATOM 658 O O . TYR A 1 82 ? -15.617 5.550 4.639 1.00 97.06 82 TYR A O 1
ATOM 666 N N . ARG A 1 83 ? -13.448 6.152 4.542 1.00 95.62 83 ARG A N 1
ATOM 667 C CA . ARG A 1 83 ? -13.646 7.516 5.018 1.00 95.62 83 ARG A CA 1
ATOM 668 C C . ARG A 1 83 ? -13.388 8.478 3.878 1.00 95.62 83 ARG A C 1
ATOM 670 O O . ARG A 1 83 ? -12.274 8.559 3.366 1.00 95.62 83 ARG A O 1
ATOM 677 N N . ARG A 1 84 ? -14.411 9.250 3.525 1.00 92.25 84 ARG A N 1
ATOM 678 C CA . ARG A 1 84 ? -14.264 10.344 2.569 1.00 92.25 84 ARG A CA 1
ATOM 679 C C . ARG A 1 84 ? -13.265 11.367 3.114 1.00 92.25 84 ARG A C 1
ATOM 681 O O . ARG A 1 84 ? -13.293 11.711 4.292 1.00 92.25 84 ARG A O 1
ATOM 688 N N . SER A 1 85 ? -12.389 11.871 2.257 1.00 80.19 85 SER A N 1
ATOM 689 C CA . SER A 1 85 ? -11.318 12.799 2.640 1.00 80.19 85 SER A CA 1
ATOM 690 C C . SER A 1 85 ? -11.631 14.271 2.422 1.00 80.19 85 SER A C 1
ATOM 692 O O . SER A 1 85 ? -10.916 15.132 2.921 1.00 80.19 85 SER A O 1
ATOM 694 N N . TYR A 1 86 ? -12.711 14.590 1.731 1.00 77.06 86 TYR A N 1
ATOM 695 C CA . TYR A 1 86 ? -13.184 15.950 1.498 1.00 77.06 86 TYR A CA 1
ATOM 696 C C . TYR A 1 86 ? -14.617 16.095 2.013 1.00 77.06 86 TYR A C 1
ATOM 698 O O . TYR A 1 86 ? -15.290 15.112 2.331 1.00 77.06 86 TYR A O 1
ATOM 706 N N . GLY A 1 87 ? -15.092 17.335 2.104 1.00 81.19 87 GLY A N 1
ATOM 707 C CA . GLY A 1 87 ? -16.457 17.618 2.538 1.00 81.19 87 GLY A CA 1
ATOM 708 C C . GLY A 1 87 ? -16.737 17.128 3.960 1.00 81.19 87 GLY A C 1
ATOM 709 O O . GLY A 1 87 ? -16.051 17.512 4.903 1.00 81.19 87 GLY A O 1
ATOM 710 N N . ASP A 1 88 ? -17.757 16.286 4.103 1.00 88.31 88 ASP A N 1
ATOM 711 C CA . ASP A 1 88 ? -18.330 15.846 5.383 1.00 88.31 88 ASP A CA 1
ATOM 712 C C . ASP A 1 88 ? -17.507 14.798 6.146 1.00 88.31 88 ASP A C 1
ATOM 714 O O . ASP A 1 88 ? -17.853 14.457 7.279 1.00 88.31 88 ASP A O 1
ATOM 718 N N . LYS A 1 89 ? -16.436 14.270 5.539 1.00 90.94 89 LYS A N 1
ATOM 719 C CA . LYS A 1 89 ? -15.635 13.165 6.088 1.00 90.94 89 LYS A CA 1
ATOM 720 C C . LYS A 1 89 ? -16.485 11.943 6.477 1.00 90.94 89 LYS A C 1
ATOM 722 O O . LYS A 1 89 ? -16.188 11.256 7.460 1.00 90.94 89 LYS A O 1
ATOM 727 N N . ALA A 1 90 ? -17.557 11.682 5.723 1.00 93.50 90 ALA A N 1
ATOM 728 C CA . ALA A 1 90 ? -18.466 10.577 5.992 1.00 93.50 90 ALA A CA 1
ATOM 729 C C . ALA A 1 90 ? -17.760 9.213 5.954 1.00 93.50 90 ALA A C 1
ATOM 731 O O . ALA A 1 90 ? -16.844 8.974 5.160 1.00 93.50 90 ALA A O 1
ATOM 732 N N . TRP A 1 91 ? -18.240 8.315 6.813 1.00 96.75 91 TRP A N 1
ATOM 733 C CA . TRP A 1 91 ? -17.826 6.919 6.872 1.00 96.75 91 TRP A CA 1
ATOM 734 C C . TRP A 1 91 ? -18.841 6.032 6.150 1.00 96.75 91 TRP A C 1
ATOM 736 O O . TRP A 1 91 ? -20.047 6.178 6.344 1.00 96.75 91 TRP A O 1
ATOM 746 N N . PHE A 1 92 ? -18.337 5.093 5.355 1.00 97.19 92 PHE A N 1
ATOM 747 C CA . PHE A 1 92 ? -19.110 4.105 4.607 1.00 97.19 92 PHE A CA 1
ATOM 748 C C . PHE A 1 92 ? -18.627 2.692 4.945 1.00 97.19 92 PHE A C 1
ATOM 750 O O . PHE A 1 92 ? -17.456 2.497 5.276 1.00 97.19 92 PHE A O 1
ATOM 757 N N . GLY A 1 93 ? -19.521 1.705 4.833 1.00 97.50 93 GLY A N 1
ATOM 758 C CA . GLY A 1 93 ? -19.269 0.340 5.297 1.00 97.50 93 GLY A CA 1
ATOM 759 C C . GLY A 1 93 ? -19.549 0.234 6.794 1.00 97.50 93 GLY A C 1
ATOM 760 O O . GLY A 1 93 ? -20.707 0.238 7.210 1.00 97.50 93 GLY A O 1
ATOM 761 N N . LEU A 1 94 ? -18.501 0.154 7.612 1.00 98.19 94 LEU A N 1
ATOM 762 C CA . LEU A 1 94 ? -18.631 0.219 9.069 1.00 98.19 94 LEU A CA 1
ATOM 763 C C . LEU A 1 94 ? -19.050 1.615 9.555 1.00 98.19 94 LEU A C 1
ATOM 765 O O . LEU A 1 94 ? -18.728 2.638 8.949 1.00 98.19 94 LEU A O 1
ATOM 769 N N . SER A 1 95 ? -19.737 1.659 10.702 1.00 97.94 95 SER A N 1
ATOM 770 C CA . SER A 1 95 ? -20.066 2.924 11.361 1.00 97.94 95 SER A CA 1
ATOM 771 C C . SER A 1 95 ? -18.802 3.652 11.820 1.00 97.94 95 SER A C 1
ATOM 773 O O . SER A 1 95 ? -17.801 3.020 12.168 1.00 97.94 95 SER A O 1
ATOM 775 N N . ARG A 1 96 ? -18.875 4.987 11.898 1.00 97.06 96 ARG A N 1
ATOM 776 C CA . ARG A 1 96 ? -17.787 5.844 12.392 1.00 97.06 96 ARG A CA 1
ATOM 777 C C . ARG A 1 96 ? -17.188 5.333 13.702 1.00 97.06 96 ARG A C 1
ATOM 779 O O . ARG A 1 96 ? -15.984 5.126 13.779 1.00 97.06 96 ARG A O 1
ATOM 786 N N . THR A 1 97 ? -18.035 5.106 14.708 1.00 98.12 97 THR A N 1
ATOM 787 C CA . THR A 1 97 ? -17.607 4.645 16.035 1.00 98.12 97 THR A CA 1
ATOM 788 C C . THR A 1 97 ? -16.830 3.341 15.933 1.00 98.12 97 THR A C 1
ATOM 790 O O . THR A 1 97 ? -15.727 3.240 16.459 1.00 98.12 97 THR A O 1
ATOM 793 N N . LYS A 1 98 ? -17.352 2.365 15.179 1.00 98.19 98 LYS A N 1
ATOM 794 C CA . LYS A 1 98 ? -16.691 1.072 15.029 1.00 98.19 98 LYS A CA 1
ATOM 795 C C . LYS A 1 98 ? -15.364 1.191 14.284 1.00 98.19 98 LYS A C 1
ATOM 797 O O . LYS A 1 98 ? -14.402 0.521 14.648 1.00 98.19 98 LYS A O 1
ATOM 802 N N . ALA A 1 99 ? -15.312 2.016 13.243 1.00 98.00 99 ALA A N 1
ATOM 803 C CA . ALA A 1 99 ? -14.111 2.217 12.449 1.00 98.00 99 ALA A CA 1
ATOM 804 C C . ALA A 1 99 ? -12.993 2.889 13.264 1.00 98.00 99 ALA A C 1
ATOM 806 O O . ALA A 1 99 ? -11.868 2.391 13.293 1.00 98.00 99 ALA A O 1
ATOM 807 N N . GLU A 1 100 ? -13.310 3.968 13.980 1.00 97.75 100 GLU A N 1
ATOM 808 C CA . GLU A 1 100 ? -12.354 4.676 14.837 1.00 97.75 100 GLU A CA 1
ATOM 809 C C . GLU A 1 100 ? -11.878 3.797 16.011 1.00 97.75 100 GLU A C 1
ATOM 811 O O . GLU A 1 100 ? -10.685 3.779 16.311 1.00 97.75 100 GLU A O 1
ATOM 816 N N . GLU A 1 101 ? -12.762 2.994 16.618 1.00 98.06 101 GLU A N 1
ATOM 817 C CA . GLU A 1 101 ? -12.385 1.999 17.636 1.00 98.06 101 GLU A CA 1
ATOM 818 C C . GLU A 1 101 ? -11.422 0.935 17.093 1.00 98.06 101 GLU A C 1
ATOM 820 O O . GLU A 1 101 ? -10.462 0.560 17.768 1.00 98.06 101 GLU A O 1
ATOM 825 N N . LEU A 1 102 ? -11.676 0.423 15.883 1.00 98.19 102 LEU A N 1
ATOM 826 C CA . LEU A 1 102 ? -10.817 -0.580 15.253 1.00 98.19 102 LEU A CA 1
ATOM 827 C C . LEU A 1 102 ? -9.429 -0.010 14.953 1.00 98.19 102 LEU A C 1
ATOM 829 O O . LEU A 1 102 ? -8.444 -0.681 15.243 1.00 98.19 102 LEU A O 1
ATOM 833 N N . LEU A 1 103 ? -9.334 1.216 14.432 1.00 97.81 103 LEU A N 1
ATOM 834 C CA . LEU A 1 103 ? -8.042 1.870 14.202 1.00 97.81 103 LEU A CA 1
ATOM 835 C C . LEU A 1 103 ? -7.287 2.114 15.515 1.00 97.81 103 LEU A C 1
ATOM 837 O O . LEU A 1 103 ? -6.105 1.796 15.606 1.00 97.81 103 LEU A O 1
ATOM 841 N N . ALA A 1 104 ? -7.960 2.605 16.555 1.00 97.81 104 ALA A N 1
ATOM 842 C CA . ALA A 1 104 ? -7.312 2.923 17.826 1.00 97.81 104 ALA A CA 1
ATOM 843 C C . ALA A 1 104 ? -6.815 1.684 18.597 1.00 97.81 104 ALA A C 1
ATOM 845 O O . ALA A 1 104 ? -5.891 1.795 19.404 1.00 97.81 104 ALA A O 1
ATOM 846 N N . HIS A 1 105 ? -7.433 0.517 18.382 1.00 97.62 105 HIS A N 1
ATOM 847 C CA . HIS A 1 105 ? -7.228 -0.670 19.222 1.00 97.62 105 HIS A CA 1
ATOM 848 C C . HIS A 1 105 ? -6.894 -1.960 18.457 1.00 97.62 105 HIS A C 1
ATOM 850 O O . HIS A 1 105 ? -6.915 -3.040 19.051 1.00 97.62 105 HIS A O 1
ATOM 856 N N . ALA A 1 106 ? -6.608 -1.894 17.156 1.00 98.00 106 ALA A N 1
ATOM 857 C CA . ALA A 1 106 ? -6.061 -3.037 16.428 1.00 98.00 106 ALA A CA 1
ATOM 858 C C . ALA A 1 106 ? -4.690 -3.448 16.996 1.00 98.00 106 ALA A C 1
ATOM 860 O O . ALA A 1 106 ? -3.904 -2.603 17.425 1.00 98.00 106 ALA A O 1
ATOM 861 N N . ASP A 1 107 ? -4.381 -4.749 16.947 1.00 98.19 107 ASP A N 1
ATOM 862 C CA . ASP A 1 107 ? -3.055 -5.261 17.312 1.00 98.19 107 ASP A CA 1
ATOM 863 C C . ASP A 1 107 ? -1.974 -4.732 16.353 1.00 98.19 107 ASP A C 1
ATOM 865 O O . ASP A 1 107 ? -0.832 -4.522 16.763 1.00 98.19 107 ASP A O 1
ATOM 869 N N . ALA A 1 108 ? -2.335 -4.533 15.079 1.00 98.00 108 ALA A N 1
ATOM 870 C CA . ALA A 1 108 ? -1.528 -3.825 14.093 1.00 98.00 108 ALA A CA 1
ATOM 871 C C . ALA A 1 108 ? -2.381 -3.298 12.926 1.00 98.00 108 ALA A C 1
ATOM 873 O O . ALA A 1 108 ? -3.367 -3.920 12.515 1.00 98.00 108 ALA A O 1
ATOM 874 N N . ILE A 1 109 ? -1.941 -2.181 12.355 1.00 98.44 109 ILE A N 1
ATOM 875 C CA . ILE A 1 109 ? -2.437 -1.611 11.106 1.00 98.44 109 ILE A CA 1
ATOM 876 C C . ILE A 1 109 ? -1.321 -1.732 10.067 1.00 98.44 109 ILE A C 1
ATOM 878 O O . ILE A 1 109 ? -0.249 -1.153 10.226 1.00 98.44 109 ILE A O 1
ATOM 882 N N . LEU A 1 110 ? -1.567 -2.482 8.999 1.00 98.12 110 LEU A N 1
ATOM 883 C CA . LEU A 1 110 ? -0.661 -2.618 7.864 1.00 98.12 110 LEU A CA 1
ATOM 884 C C . LEU A 1 110 ? -0.978 -1.512 6.855 1.00 98.12 110 LEU A C 1
ATOM 886 O O . LEU A 1 110 ? -1.935 -1.625 6.090 1.00 98.12 110 LEU A O 1
ATOM 890 N N . SER A 1 111 ? -0.182 -0.445 6.873 1.00 96.94 111 SER A N 1
ATOM 891 C CA . SER A 1 111 ? -0.251 0.661 5.917 1.00 96.94 111 SER A CA 1
ATOM 892 C C . SER A 1 111 ? 0.440 0.251 4.623 1.00 96.94 111 SER A C 1
ATOM 894 O O . SER A 1 111 ? 1.661 0.370 4.477 1.00 96.94 111 SER A O 1
ATOM 896 N N . ILE A 1 112 ? -0.336 -0.310 3.696 1.00 95.94 112 ILE A N 1
ATOM 897 C CA . ILE A 1 112 ? 0.158 -0.719 2.382 1.00 95.94 112 ILE A CA 1
ATOM 898 C C . ILE A 1 112 ? 0.483 0.542 1.589 1.00 95.94 112 ILE A C 1
ATOM 900 O O . ILE A 1 112 ? -0.278 1.506 1.634 1.00 95.94 112 ILE A O 1
ATOM 904 N N . THR A 1 113 ? 1.653 0.555 0.942 1.00 92.25 113 THR A N 1
ATOM 905 C CA . THR A 1 113 ? 2.204 1.671 0.145 1.00 92.25 113 THR A CA 1
ATOM 906 C C . THR A 1 113 ? 2.433 2.980 0.910 1.00 92.25 113 THR A C 1
ATOM 908 O O . THR A 1 113 ? 3.110 3.861 0.385 1.00 92.25 113 THR A O 1
ATOM 911 N N . GLY A 1 114 ? 1.979 3.104 2.164 1.00 90.50 114 GLY A N 1
ATOM 912 C CA . GLY A 1 114 ? 2.143 4.314 2.973 1.00 90.50 114 GLY A CA 1
ATOM 913 C C . GLY A 1 114 ? 1.347 5.491 2.410 1.00 90.50 114 GLY A C 1
ATOM 914 O O . GLY A 1 114 ? 1.771 6.634 2.519 1.00 90.50 114 GLY A O 1
ATOM 915 N N . SER A 1 115 ? 0.222 5.216 1.743 1.00 83.56 115 SER A N 1
ATOM 916 C CA . SER A 1 115 ? -0.523 6.222 0.971 1.00 83.56 115 SER A CA 1
ATOM 917 C C . SER A 1 115 ? -1.425 7.130 1.807 1.00 83.56 115 SER A C 1
ATOM 919 O O . SER A 1 115 ? -2.101 7.985 1.245 1.00 83.56 115 SER A O 1
ATOM 921 N N . THR A 1 116 ? -1.485 6.933 3.123 1.00 86.69 116 THR A N 1
ATOM 922 C CA . THR A 1 116 ? -2.338 7.720 4.017 1.00 86.69 116 THR A CA 1
ATOM 923 C C . THR A 1 116 ? -1.620 8.011 5.323 1.00 86.69 116 THR A C 1
ATOM 925 O O . THR A 1 116 ? -1.026 7.109 5.913 1.00 86.69 116 THR A O 1
ATOM 928 N N . ARG A 1 117 ? -1.750 9.249 5.803 1.00 91.69 117 ARG A N 1
ATOM 929 C CA . ARG A 1 117 ? -1.299 9.677 7.126 1.00 91.69 117 ARG A CA 1
ATOM 930 C C . ARG A 1 117 ? -2.502 9.805 8.052 1.00 91.69 117 ARG A C 1
ATOM 932 O O . ARG A 1 117 ? -3.317 10.713 7.924 1.00 91.69 117 ARG A O 1
ATOM 939 N N . LEU A 1 118 ? -2.648 8.854 8.975 1.00 93.44 118 LEU A N 1
ATOM 940 C CA . LEU A 1 118 ? -3.800 8.810 9.887 1.00 93.44 118 LEU A CA 1
ATOM 941 C C . LEU A 1 118 ? -3.844 10.029 10.820 1.00 93.44 118 LEU A C 1
ATOM 943 O O . LEU A 1 118 ? -4.931 10.509 11.144 1.00 93.44 118 LEU A O 1
ATOM 947 N N . ALA A 1 119 ? -2.676 10.560 11.197 1.00 92.50 119 ALA A N 1
ATOM 948 C CA . ALA A 1 119 ? -2.569 11.750 12.034 1.00 92.50 119 ALA A CA 1
ATOM 949 C C . ALA A 1 119 ? -3.139 13.003 11.346 1.00 92.50 119 ALA A C 1
ATOM 951 O O . ALA A 1 119 ? -3.871 13.758 11.985 1.00 92.50 119 ALA A O 1
ATOM 952 N N . GLU A 1 120 ? -2.888 13.187 10.044 1.00 90.25 120 GLU A N 1
ATOM 953 C CA . GLU A 1 120 ? -3.463 14.294 9.256 1.00 90.25 120 GLU A CA 1
ATOM 954 C C . GLU A 1 120 ? -4.993 14.223 9.194 1.00 90.25 120 GLU A C 1
ATOM 956 O O . GLU A 1 120 ? -5.680 15.241 9.143 1.00 90.25 120 GLU A O 1
ATOM 961 N N . GLU A 1 121 ? -5.542 13.012 9.265 1.00 89.88 121 GLU A N 1
ATOM 962 C CA . GLU A 1 121 ? -6.981 12.771 9.274 1.00 89.88 121 GLU A CA 1
ATOM 963 C C . GLU A 1 121 ? -7.617 12.838 10.673 1.00 89.88 121 GLU A C 1
ATOM 965 O O . GLU A 1 121 ? -8.837 12.670 10.805 1.00 89.88 121 GLU A O 1
ATOM 970 N N . GLY A 1 122 ? -6.814 13.111 11.711 1.00 91.75 122 GLY A N 1
ATOM 971 C CA . GLY A 1 122 ? -7.247 13.167 13.108 1.00 91.75 122 GLY A CA 1
ATOM 972 C C . GLY A 1 122 ? -7.641 11.802 13.676 1.00 91.75 122 GLY A C 1
ATOM 973 O O . GLY A 1 122 ? -8.426 11.730 14.623 1.00 91.75 122 GLY A O 1
ATOM 974 N N . LEU A 1 123 ? -7.143 10.714 13.084 1.00 94.12 123 LEU A N 1
ATOM 975 C CA . LEU A 1 123 ? -7.479 9.347 13.460 1.00 94.12 123 LEU A CA 1
ATOM 976 C C . LEU A 1 123 ? -6.414 8.783 14.397 1.00 94.12 123 LEU A C 1
ATOM 978 O O . LEU A 1 123 ? -5.220 8.808 14.104 1.00 94.12 123 LEU A O 1
ATOM 982 N N . LYS A 1 124 ? -6.860 8.231 15.527 1.00 95.62 124 LYS A N 1
ATOM 983 C CA . LYS A 1 124 ? -5.977 7.485 16.424 1.00 95.62 124 LYS A CA 1
ATOM 984 C C . LYS A 1 124 ? -5.659 6.131 15.805 1.00 95.62 124 LYS A C 1
ATOM 986 O O . LYS A 1 124 ? -6.562 5.427 15.358 1.00 95.62 124 LYS A O 1
ATOM 991 N N . ALA A 1 125 ? -4.387 5.770 15.836 1.00 95.44 125 ALA A N 1
ATOM 992 C CA . ALA A 1 125 ? -3.887 4.485 15.390 1.00 95.44 125 ALA A CA 1
ATOM 993 C C . ALA A 1 125 ? -3.310 3.722 16.587 1.00 95.44 125 ALA A C 1
ATOM 995 O O . ALA A 1 125 ? -2.689 4.323 17.465 1.00 95.44 125 ALA A O 1
ATOM 996 N N . GLY A 1 126 ? -3.529 2.407 16.616 1.00 92.75 126 GLY A N 1
ATOM 997 C CA . GLY A 1 126 ? -2.723 1.481 17.405 1.00 92.75 126 GLY A CA 1
ATOM 998 C C . GLY A 1 126 ? -1.322 1.349 16.800 1.00 92.75 126 GLY A C 1
ATOM 999 O O . GLY A 1 126 ? -0.747 2.322 16.324 1.00 92.75 126 GLY A O 1
ATOM 1000 N N . ARG A 1 127 ? -0.777 0.130 16.763 1.00 97.38 127 ARG A N 1
ATOM 1001 C CA . ARG A 1 127 ? 0.544 -0.105 16.164 1.00 97.38 127 ARG A CA 1
ATOM 1002 C C . ARG A 1 127 ? 0.492 0.024 14.641 1.00 97.38 127 ARG A C 1
ATOM 1004 O O . ARG A 1 127 ? -0.144 -0.804 13.987 1.00 97.38 127 ARG A O 1
ATOM 1011 N N . LEU A 1 128 ? 1.175 1.008 14.070 1.00 97.94 128 LEU A N 1
ATOM 1012 C CA . LEU A 1 128 ? 1.168 1.283 12.635 1.00 97.94 128 LEU A CA 1
ATOM 1013 C C . LEU A 1 128 ? 2.437 0.738 11.965 1.00 97.94 128 LEU A C 1
ATOM 1015 O O . LEU A 1 128 ? 3.559 1.096 12.316 1.00 97.94 128 LEU A O 1
ATOM 1019 N N . VAL A 1 129 ? 2.259 -0.137 10.977 1.00 98.38 129 VAL A N 1
ATOM 1020 C CA . VAL A 1 129 ? 3.346 -0.805 10.252 1.00 98.38 129 VAL A CA 1
ATOM 1021 C C . VAL A 1 129 ? 3.344 -0.338 8.807 1.00 98.38 129 VAL A C 1
ATOM 1023 O O . VAL A 1 129 ? 2.389 -0.586 8.068 1.00 98.38 129 VAL A O 1
ATOM 1026 N N . TYR A 1 130 ? 4.424 0.310 8.385 1.00 98.19 130 TYR A N 1
ATOM 1027 C CA . TYR A 1 130 ? 4.582 0.737 7.005 1.00 98.19 130 TYR A CA 1
ATOM 1028 C C . TYR A 1 130 ? 5.019 -0.452 6.151 1.00 98.19 130 TYR A C 1
ATOM 1030 O O . TYR A 1 130 ? 6.111 -0.984 6.343 1.00 98.19 130 TYR A O 1
ATOM 1038 N N . VAL A 1 131 ? 4.197 -0.854 5.182 1.00 97.81 131 VAL A N 1
ATOM 1039 C CA . VAL A 1 131 ? 4.585 -1.833 4.163 1.00 97.81 131 VAL A CA 1
ATOM 1040 C C . VAL A 1 131 ? 5.036 -1.077 2.912 1.00 97.81 131 VAL A C 1
ATOM 1042 O O . VAL A 1 131 ? 4.233 -0.698 2.057 1.00 97.81 131 VAL A O 1
ATOM 1045 N N . CYS A 1 132 ? 6.345 -0.855 2.810 1.00 96.62 132 CYS A N 1
ATOM 1046 C CA . CYS A 1 132 ? 6.996 -0.254 1.654 1.00 96.62 132 CYS A CA 1
ATOM 1047 C C . CYS A 1 132 ? 7.014 -1.253 0.490 1.00 96.62 132 CYS A C 1
ATOM 1049 O O . CYS A 1 132 ? 7.882 -2.125 0.388 1.00 96.62 132 CYS A O 1
ATOM 1051 N N . THR A 1 133 ? 6.012 -1.146 -0.380 1.00 94.75 133 THR A N 1
ATOM 1052 C CA . THR A 1 133 ? 5.857 -2.028 -1.545 1.00 94.75 133 THR A CA 1
ATOM 1053 C C . THR A 1 133 ? 6.700 -1.599 -2.742 1.00 94.75 133 THR A C 1
ATOM 1055 O O . THR A 1 133 ? 6.859 -2.374 -3.681 1.00 94.75 133 THR A O 1
ATOM 1058 N N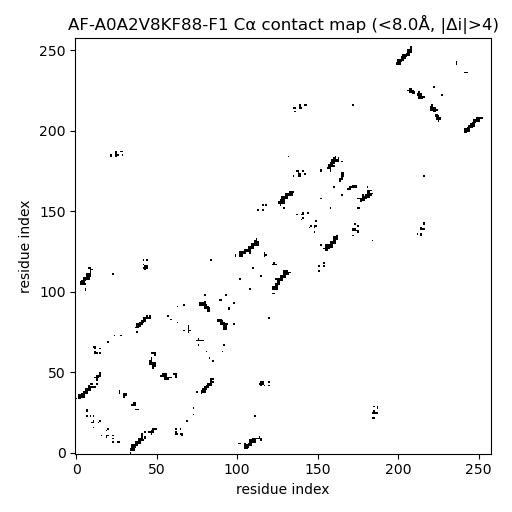 . ASP A 1 134 ? 7.187 -0.360 -2.727 1.00 89.88 134 ASP A N 1
ATOM 1059 C CA . ASP A 1 134 ? 7.951 0.264 -3.802 1.00 89.88 134 ASP A CA 1
ATOM 1060 C C . ASP A 1 134 ? 9.239 0.875 -3.224 1.00 89.88 134 ASP A C 1
ATOM 1062 O O . ASP A 1 134 ? 9.292 2.073 -2.927 1.00 89.88 134 ASP A O 1
ATOM 1066 N N . PRO A 1 135 ? 10.241 0.026 -2.932 1.00 92.31 135 PRO A N 1
ATOM 1067 C CA . PRO A 1 135 ? 11.494 0.464 -2.335 1.00 92.31 135 PRO A CA 1
ATOM 1068 C C . PRO A 1 135 ? 12.267 1.392 -3.279 1.00 92.31 135 PRO A C 1
ATOM 1070 O O . PRO A 1 135 ? 11.981 1.472 -4.470 1.00 92.31 135 PRO A O 1
ATOM 1073 N N . VAL A 1 136 ? 13.327 2.009 -2.760 1.00 93.56 136 VAL A N 1
ATOM 1074 C CA . VAL A 1 136 ? 14.210 2.997 -3.405 1.00 93.56 136 VAL A CA 1
ATOM 1075 C C . VAL A 1 136 ? 13.714 4.422 -3.210 1.00 93.56 136 VAL A C 1
ATOM 1077 O O . VAL A 1 136 ? 14.442 5.233 -2.643 1.00 93.56 136 VAL A O 1
ATOM 1080 N N . VAL A 1 137 ? 12.498 4.755 -3.646 1.00 92.12 137 VAL A N 1
ATOM 1081 C CA . VAL A 1 137 ? 12.048 6.160 -3.675 1.00 92.12 137 VAL A CA 1
ATOM 1082 C C . VAL A 1 137 ? 11.980 6.761 -2.269 1.00 92.12 137 VAL A C 1
ATOM 1084 O O . VAL A 1 137 ? 12.512 7.847 -2.033 1.00 92.12 137 VAL A O 1
ATOM 1087 N N . HIS A 1 138 ? 11.351 6.064 -1.320 1.00 94.06 138 HIS A N 1
ATOM 1088 C CA . HIS A 1 138 ? 11.204 6.572 0.045 1.00 94.06 138 HIS A CA 1
ATOM 1089 C C . HIS A 1 138 ? 12.537 6.553 0.801 1.00 94.06 138 HIS A C 1
ATOM 1091 O O . HIS A 1 138 ? 12.829 7.504 1.520 1.00 94.06 138 HIS A O 1
ATOM 1097 N N . GLU A 1 139 ? 13.385 5.543 0.598 1.00 96.50 139 GLU A N 1
ATOM 1098 C CA . GLU A 1 139 ? 14.738 5.499 1.162 1.00 96.50 139 GLU A CA 1
ATOM 1099 C C . GLU A 1 139 ? 15.590 6.686 0.697 1.00 96.50 139 GLU A C 1
ATOM 1101 O O . GLU A 1 139 ? 16.210 7.362 1.521 1.00 96.50 139 GLU A O 1
ATOM 1106 N N . CYS A 1 140 ? 15.595 6.973 -0.610 1.00 95.62 140 CYS A N 1
ATOM 1107 C CA . CYS A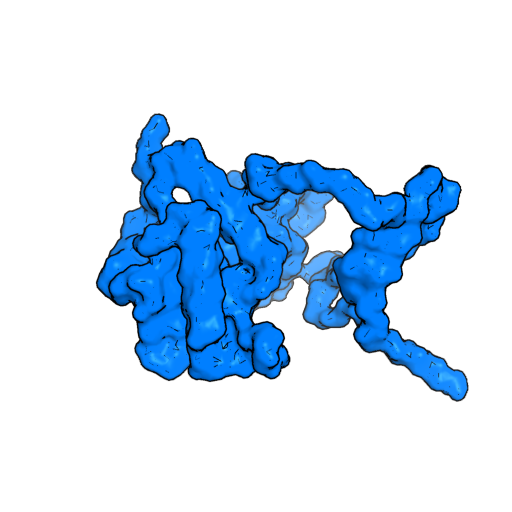 1 140 ? 16.345 8.088 -1.184 1.00 95.62 140 CYS A CA 1
ATOM 1108 C C . CYS A 1 140 ? 15.834 9.433 -0.656 1.00 95.62 140 CYS A C 1
ATOM 1110 O O . CYS A 1 140 ? 16.623 10.235 -0.158 1.00 95.62 140 CYS A O 1
ATOM 1112 N N . ARG A 1 141 ? 14.513 9.665 -0.701 1.00 95.00 141 ARG A N 1
ATOM 1113 C CA . ARG A 1 141 ? 13.897 10.899 -0.183 1.00 95.00 141 ARG A CA 1
ATOM 1114 C C . ARG A 1 141 ? 14.188 11.092 1.305 1.00 95.00 141 ARG A C 1
ATOM 1116 O O . ARG A 1 141 ? 14.656 12.156 1.701 1.00 95.00 141 ARG A O 1
ATOM 1123 N N . HIS A 1 142 ? 14.011 10.048 2.115 1.00 96.56 142 HIS A N 1
ATOM 1124 C CA . HIS A 1 142 ? 14.317 10.092 3.543 1.00 96.56 142 HIS A CA 1
ATOM 1125 C C . HIS A 1 142 ? 15.793 10.429 3.806 1.00 96.56 142 HIS A C 1
ATOM 1127 O O . HIS A 1 142 ? 16.100 11.279 4.643 1.00 96.56 142 HIS A O 1
ATOM 1133 N N . ALA A 1 143 ? 16.720 9.778 3.095 1.00 95.94 143 ALA A N 1
ATOM 1134 C CA . ALA A 1 143 ? 18.153 10.022 3.246 1.00 95.94 143 ALA A CA 1
ATOM 1135 C C . ALA A 1 143 ? 18.574 11.436 2.819 1.00 95.94 143 ALA A C 1
ATOM 1137 O O . ALA A 1 143 ? 19.525 11.977 3.380 1.00 95.94 143 ALA A O 1
ATOM 1138 N N . ASN A 1 144 ? 17.849 12.034 1.874 1.00 95.62 144 ASN A N 1
ATOM 1139 C CA . ASN A 1 144 ? 18.062 13.405 1.416 1.00 95.62 144 ASN A CA 1
ATOM 1140 C C . ASN A 1 144 ? 17.365 14.459 2.297 1.00 95.62 144 ASN A C 1
ATOM 1142 O O . ASN A 1 144 ? 17.425 15.642 1.978 1.00 95.62 144 ASN A O 1
ATOM 1146 N N . GLY A 1 145 ? 16.726 14.059 3.402 1.00 95.88 145 GLY A N 1
ATOM 1147 C CA . GLY A 1 145 ? 16.100 14.992 4.341 1.00 95.88 145 GLY A CA 1
ATOM 1148 C C . GLY A 1 145 ? 14.715 15.491 3.921 1.00 95.88 145 GLY A C 1
ATOM 1149 O O . GLY A 1 145 ? 14.299 16.550 4.371 1.00 95.88 145 GLY A O 1
ATOM 1150 N N . ASP A 1 146 ? 13.998 14.755 3.069 1.00 96.31 146 ASP A N 1
ATOM 1151 C CA . ASP A 1 146 ? 12.625 15.093 2.680 1.00 96.31 146 ASP A CA 1
ATOM 1152 C C . ASP A 1 146 ? 11.662 14.981 3.877 1.00 96.31 146 ASP A C 1
ATOM 1154 O O . ASP A 1 146 ? 11.408 13.882 4.379 1.00 96.31 146 ASP A O 1
ATOM 1158 N N . GLU A 1 147 ? 11.141 16.118 4.342 1.00 96.94 147 GLU A N 1
ATOM 1159 C CA . GLU A 1 147 ? 10.315 16.201 5.554 1.00 96.94 147 GLU A CA 1
ATOM 1160 C C . GLU A 1 147 ? 8.982 15.451 5.440 1.00 96.94 147 GLU A C 1
ATOM 1162 O O . GLU A 1 147 ? 8.536 14.861 6.426 1.00 96.94 147 GLU A O 1
ATOM 1167 N N . ASP A 1 148 ? 8.370 15.381 4.254 1.00 93.56 148 ASP A N 1
ATOM 1168 C CA . ASP A 1 148 ? 7.108 14.654 4.068 1.00 93.56 148 ASP A CA 1
ATOM 1169 C C . ASP A 1 148 ? 7.319 13.157 4.307 1.00 93.56 148 ASP A C 1
ATOM 1171 O O . ASP A 1 148 ? 6.546 12.507 5.018 1.00 93.56 148 ASP A O 1
ATOM 1175 N N . ILE A 1 149 ? 8.399 12.600 3.747 1.00 95.00 149 ILE A N 1
ATOM 1176 C CA . ILE A 1 149 ? 8.743 11.189 3.945 1.00 95.00 149 ILE A CA 1
ATOM 1177 C C . ILE A 1 149 ? 9.238 10.926 5.366 1.00 95.00 149 ILE A C 1
ATOM 1179 O O . ILE A 1 149 ? 8.904 9.884 5.928 1.00 95.00 149 ILE A O 1
ATOM 1183 N N . ARG A 1 150 ? 10.006 11.840 5.968 1.00 96.81 150 ARG A N 1
ATOM 1184 C CA . ARG A 1 150 ? 10.424 11.709 7.374 1.00 96.81 150 ARG A CA 1
ATOM 1185 C C . ARG A 1 150 ? 9.214 11.649 8.291 1.00 96.81 150 ARG A C 1
ATOM 1187 O O . ARG A 1 150 ? 9.107 10.716 9.079 1.00 96.81 150 ARG A O 1
ATOM 1194 N N . THR A 1 151 ? 8.267 12.561 8.105 1.00 96.44 151 THR A N 1
ATOM 1195 C CA . THR A 1 151 ? 7.043 12.600 8.902 1.00 96.44 151 THR A CA 1
ATOM 1196 C C . THR A 1 151 ? 6.192 11.352 8.679 1.00 96.44 151 THR A C 1
ATOM 1198 O O . THR A 1 151 ? 5.765 10.732 9.649 1.00 96.44 151 THR A O 1
ATOM 1201 N N . LEU A 1 152 ? 6.011 10.917 7.422 1.00 95.25 152 LEU A N 1
ATOM 1202 C CA . LEU A 1 152 ? 5.344 9.649 7.117 1.00 95.25 152 LEU A CA 1
ATOM 1203 C C . LEU A 1 152 ? 5.998 8.497 7.882 1.00 95.25 152 LEU A C 1
ATOM 1205 O O . LEU A 1 152 ? 5.308 7.737 8.545 1.00 95.25 152 LEU A O 1
ATOM 1209 N N . VAL A 1 153 ? 7.320 8.352 7.804 1.00 96.62 153 VAL A N 1
ATOM 1210 C CA . VAL A 1 153 ? 8.034 7.246 8.451 1.00 96.62 153 VAL A CA 1
ATOM 1211 C C . VAL A 1 153 ? 7.957 7.345 9.975 1.00 96.62 153 VAL A C 1
ATOM 1213 O O . VAL A 1 153 ? 7.797 6.314 10.626 1.00 96.62 153 VAL A O 1
ATOM 1216 N N . ASP A 1 154 ? 8.025 8.545 10.551 1.00 96.38 154 ASP A N 1
ATOM 1217 C CA . ASP A 1 154 ? 7.931 8.803 11.996 1.00 96.38 154 ASP A CA 1
ATOM 1218 C C . ASP A 1 154 ? 6.554 8.552 12.602 1.00 96.38 154 ASP A C 1
ATOM 1220 O O . ASP A 1 154 ? 6.471 8.184 13.771 1.00 96.38 154 ASP A O 1
ATOM 1224 N N . GLU A 1 155 ? 5.493 8.618 11.803 1.00 95.94 155 GLU A N 1
ATOM 1225 C CA . GLU A 1 155 ? 4.164 8.160 12.215 1.00 95.94 155 GLU A CA 1
ATOM 1226 C C . GLU A 1 155 ? 4.040 6.630 12.307 1.00 95.94 155 GLU A C 1
ATOM 1228 O O . GLU A 1 155 ? 3.067 6.137 12.875 1.00 95.94 155 GLU A O 1
ATOM 1233 N N . HIS A 1 156 ? 4.993 5.867 11.757 1.00 97.81 156 HIS A N 1
ATOM 1234 C CA . HIS A 1 156 ? 4.966 4.403 11.771 1.00 97.81 156 HIS A CA 1
ATOM 1235 C C . HIS A 1 156 ? 5.932 3.819 12.814 1.00 97.81 156 HIS A C 1
ATOM 1237 O O . HIS A 1 156 ? 7.121 4.154 12.872 1.00 97.81 156 HIS A O 1
ATOM 1243 N N . ASP A 1 157 ? 5.434 2.855 13.590 1.00 98.06 157 ASP A N 1
ATOM 1244 C CA . ASP A 1 157 ? 6.193 2.140 14.619 1.00 98.06 157 ASP A CA 1
ATOM 1245 C C . ASP A 1 157 ? 7.215 1.167 14.023 1.00 98.06 157 ASP A C 1
ATOM 1247 O O . ASP A 1 157 ? 8.276 0.922 14.600 1.00 98.06 157 ASP A O 1
ATOM 1251 N N . ASP A 1 158 ? 6.894 0.593 12.864 1.00 98.38 158 ASP A N 1
ATOM 1252 C CA . ASP A 1 158 ? 7.724 -0.395 12.187 1.00 98.38 158 ASP A CA 1
ATOM 1253 C C . ASP A 1 158 ? 7.660 -0.226 10.671 1.00 98.38 158 ASP A C 1
ATOM 1255 O O . ASP A 1 158 ? 6.629 0.147 10.111 1.00 98.38 158 ASP A O 1
ATOM 1259 N N . VAL A 1 159 ? 8.752 -0.584 9.996 1.00 98.44 159 VAL A N 1
ATOM 1260 C CA . VAL A 1 159 ? 8.819 -0.643 8.534 1.00 98.44 159 VAL A CA 1
ATOM 1261 C C . VAL A 1 159 ? 9.068 -2.079 8.080 1.00 98.44 159 VAL A C 1
ATOM 1263 O O . VAL A 1 159 ? 9.915 -2.796 8.619 1.00 98.44 159 VAL A O 1
ATOM 1266 N N . VAL A 1 160 ? 8.342 -2.492 7.050 1.00 98.19 160 VAL A N 1
ATOM 1267 C CA . VAL A 1 160 ? 8.551 -3.722 6.288 1.00 98.19 160 VAL A CA 1
ATOM 1268 C C . VAL A 1 160 ? 8.721 -3.334 4.825 1.00 98.19 160 VAL A C 1
ATOM 1270 O O . VAL A 1 160 ? 7.975 -2.502 4.323 1.00 98.19 160 VAL A O 1
ATOM 1273 N N . THR A 1 161 ? 9.691 -3.920 4.125 1.00 97.94 161 THR A N 1
ATOM 1274 C CA . THR A 1 161 ? 10.006 -3.537 2.736 1.00 97.94 161 THR A CA 1
ATOM 1275 C C . THR A 1 161 ? 9.979 -4.719 1.778 1.00 97.94 161 THR A C 1
ATOM 1277 O O . THR A 1 161 ? 10.316 -5.842 2.160 1.00 97.94 161 THR A O 1
ATOM 1280 N N . TYR A 1 162 ? 9.623 -4.462 0.518 1.00 97.06 162 TYR A N 1
ATOM 1281 C CA . TYR A 1 162 ? 9.828 -5.404 -0.588 1.00 97.06 162 TYR A CA 1
ATOM 1282 C C . TYR A 1 162 ? 11.271 -5.409 -1.111 1.00 97.06 162 TYR A C 1
ATOM 1284 O O . TYR A 1 162 ? 11.653 -6.289 -1.881 1.00 97.06 162 TYR A O 1
ATOM 1292 N N . GLY A 1 163 ? 12.103 -4.456 -0.682 1.00 96.12 163 GLY A N 1
ATOM 1293 C CA . GLY A 1 163 ? 13.520 -4.415 -1.024 1.00 96.12 163 GLY A CA 1
ATOM 1294 C C . GLY A 1 163 ? 14.318 -5.481 -0.276 1.00 96.12 163 GLY A C 1
ATOM 1295 O O . GLY A 1 163 ? 14.899 -5.202 0.768 1.00 96.12 163 GLY A O 1
ATOM 1296 N N . GLU A 1 164 ? 14.401 -6.696 -0.817 1.00 96.19 164 GLU A N 1
ATOM 1297 C CA . GLU A 1 164 ? 15.063 -7.837 -0.157 1.00 96.19 164 GLU A CA 1
ATOM 1298 C C . GLU A 1 164 ? 16.551 -7.621 0.157 1.00 96.19 164 GLU A C 1
ATOM 1300 O O . GLU A 1 164 ? 17.088 -8.238 1.073 1.00 96.19 164 GLU A O 1
ATOM 1305 N N . ASN A 1 165 ? 17.217 -6.714 -0.557 1.00 96.94 165 ASN A N 1
ATOM 1306 C CA . ASN A 1 165 ? 18.614 -6.378 -0.289 1.00 96.94 165 ASN A CA 1
ATOM 1307 C C . ASN A 1 165 ? 18.775 -5.170 0.651 1.00 96.94 165 ASN A C 1
ATOM 1309 O O . ASN A 1 165 ? 19.888 -4.907 1.105 1.00 96.94 165 ASN A O 1
ATOM 1313 N N . ILE A 1 166 ? 17.706 -4.427 0.963 1.00 96.69 166 ILE A N 1
ATOM 1314 C CA . ILE A 1 166 ? 17.780 -3.218 1.797 1.00 96.69 166 ILE A CA 1
ATOM 1315 C C . ILE A 1 166 ? 18.171 -3.578 3.234 1.00 96.69 166 ILE A C 1
ATOM 1317 O O . ILE A 1 166 ? 17.657 -4.527 3.839 1.00 96.69 166 ILE A O 1
ATOM 1321 N N . GLY A 1 167 ? 19.111 -2.800 3.780 1.00 95.50 167 GLY A N 1
ATOM 1322 C CA . GLY A 1 167 ? 19.716 -3.059 5.086 1.00 95.50 167 GLY A CA 1
ATOM 1323 C C . GLY A 1 167 ? 20.719 -4.218 5.082 1.00 95.50 167 GLY A C 1
ATOM 1324 O O . GLY A 1 167 ? 21.014 -4.761 6.143 1.00 95.50 167 GLY A O 1
ATOM 1325 N N . THR A 1 168 ? 21.224 -4.619 3.911 1.00 95.81 168 THR A N 1
ATOM 1326 C CA . THR A 1 168 ? 22.310 -5.601 3.751 1.00 95.81 168 THR A CA 1
ATOM 1327 C C . THR A 1 168 ? 23.480 -4.975 2.979 1.00 95.81 168 THR A C 1
ATOM 1329 O O . THR A 1 168 ? 23.271 -3.975 2.290 1.00 95.81 168 THR A O 1
ATOM 1332 N N . PRO A 1 169 ? 24.688 -5.572 2.993 1.00 96.00 169 PRO A N 1
ATOM 1333 C CA . PRO A 1 169 ? 25.818 -5.088 2.191 1.00 96.00 169 PRO A CA 1
ATOM 1334 C C . PRO A 1 169 ? 25.580 -5.084 0.670 1.00 96.00 169 PRO A C 1
ATOM 1336 O O . PRO A 1 169 ? 26.335 -4.449 -0.058 1.00 96.00 169 PRO A O 1
ATOM 1339 N N . LEU A 1 170 ? 24.551 -5.788 0.179 1.00 95.75 170 LEU A N 1
ATOM 1340 C CA . LEU A 1 170 ? 24.214 -5.865 -1.247 1.00 95.75 170 LEU A CA 1
ATOM 1341 C C . LEU A 1 170 ? 23.425 -4.650 -1.754 1.00 95.75 170 LEU A C 1
ATOM 1343 O O . LEU A 1 170 ? 23.221 -4.523 -2.959 1.00 95.75 170 LEU A O 1
ATOM 1347 N N . CYS A 1 171 ? 22.949 -3.778 -0.862 1.00 94.81 171 CYS A N 1
ATOM 1348 C CA . CYS A 1 171 ? 22.225 -2.569 -1.234 1.00 94.81 171 CYS A CA 1
ATOM 1349 C C . CYS A 1 171 ? 22.897 -1.343 -0.606 1.00 94.81 171 CYS A C 1
ATOM 1351 O O . CYS A 1 171 ? 22.988 -1.266 0.619 1.00 94.81 171 CYS A O 1
ATOM 1353 N N . PRO A 1 172 ? 23.335 -0.360 -1.411 1.00 93.19 172 PRO A N 1
ATOM 1354 C CA . PRO A 1 172 ? 23.993 0.834 -0.890 1.00 93.19 172 PRO A CA 1
ATOM 1355 C C . PRO A 1 172 ? 23.018 1.831 -0.251 1.00 93.19 172 PRO A C 1
ATOM 1357 O O . PRO A 1 172 ? 23.474 2.773 0.396 1.00 93.19 172 PRO A O 1
ATOM 1360 N N . LEU A 1 173 ? 21.705 1.661 -0.457 1.00 95.06 173 LEU A N 1
ATOM 1361 C CA . LEU A 1 173 ? 20.685 2.567 0.062 1.00 95.06 173 LEU A CA 1
ATOM 1362 C C . LEU A 1 173 ? 20.609 2.499 1.586 1.00 95.06 173 LEU A C 1
ATOM 1364 O O . LEU A 1 173 ? 20.632 1.421 2.185 1.00 95.06 173 LEU A O 1
ATOM 1368 N N . THR A 1 174 ? 20.441 3.665 2.207 1.00 96.00 174 THR A N 1
ATOM 1369 C CA . THR A 1 174 ? 20.150 3.749 3.637 1.00 96.00 174 THR A CA 1
ATOM 1370 C C . THR A 1 174 ? 18.752 3.169 3.873 1.00 96.00 174 THR A C 1
ATOM 1372 O O . THR A 1 174 ? 17.798 3.691 3.296 1.00 96.00 174 THR A O 1
ATOM 1375 N N . PRO A 1 175 ? 18.588 2.118 4.698 1.00 97.44 175 PRO A N 1
ATOM 1376 C CA . PRO A 1 175 ? 17.262 1.611 5.024 1.00 97.44 175 PRO A CA 1
ATOM 1377 C C . PRO A 1 175 ? 16.456 2.678 5.768 1.00 97.44 175 PRO A C 1
ATOM 1379 O O . PRO A 1 175 ? 17.018 3.467 6.534 1.00 97.44 175 PRO A O 1
ATOM 1382 N N . LEU A 1 176 ? 15.134 2.664 5.596 1.00 97.81 176 LEU A N 1
ATOM 1383 C CA . LEU A 1 176 ? 14.259 3.465 6.446 1.00 97.81 176 LEU A CA 1
ATOM 1384 C C . LEU A 1 176 ? 14.445 3.077 7.929 1.00 97.81 176 LEU A C 1
ATOM 1386 O O . LEU A 1 176 ? 14.674 1.898 8.236 1.00 97.81 176 LEU A O 1
ATOM 1390 N N . PRO A 1 177 ? 14.346 4.045 8.860 1.00 97.69 177 PRO A N 1
ATOM 1391 C CA . PRO A 1 177 ? 14.323 3.772 10.291 1.00 97.69 177 PRO A CA 1
ATOM 1392 C C . PRO A 1 177 ? 13.304 2.691 10.659 1.00 97.69 177 PRO A C 1
ATOM 1394 O O . PRO A 1 177 ? 12.280 2.531 10.000 1.00 97.69 177 PRO A O 1
ATOM 1397 N N . ARG A 1 178 ? 13.574 1.955 11.744 1.00 97.56 178 ARG A N 1
ATOM 1398 C CA . ARG A 1 178 ? 12.660 0.928 12.285 1.00 97.56 178 ARG A CA 1
ATOM 1399 C C . ARG A 1 178 ? 12.320 -0.197 11.287 1.00 97.56 178 ARG A C 1
ATOM 1401 O O . ARG A 1 178 ? 11.307 -0.873 11.445 1.00 97.56 178 ARG A O 1
ATOM 1408 N N . LEU A 1 179 ? 13.188 -0.463 10.303 1.00 98.19 179 LEU A N 1
ATOM 1409 C CA . LEU A 1 179 ? 13.073 -1.633 9.429 1.00 98.19 179 LEU A CA 1
ATOM 1410 C C . LEU A 1 179 ? 13.125 -2.934 10.247 1.00 98.19 179 LEU A C 1
ATOM 1412 O O . LEU A 1 179 ? 14.155 -3.278 10.828 1.00 98.19 179 LEU A O 1
ATOM 1416 N N . ARG A 1 180 ? 12.013 -3.673 10.273 1.00 97.81 180 ARG A N 1
ATOM 1417 C CA . ARG A 1 180 ? 11.877 -4.943 11.005 1.00 97.81 180 ARG A CA 1
ATOM 1418 C C . ARG A 1 180 ? 12.023 -6.165 10.129 1.00 97.81 180 ARG A C 1
ATOM 1420 O O . ARG A 1 180 ? 12.529 -7.184 10.592 1.00 97.81 180 ARG A O 1
ATOM 1427 N N . ALA A 1 181 ? 11.558 -6.084 8.888 1.00 97.25 181 ALA A N 1
ATOM 1428 C CA . ALA A 1 181 ? 11.539 -7.234 8.005 1.00 97.25 181 ALA A CA 1
ATOM 1429 C C . ALA A 1 181 ? 11.624 -6.837 6.534 1.00 97.25 181 ALA A C 1
ATOM 1431 O O . ALA A 1 181 ? 11.230 -5.747 6.117 1.00 97.25 181 ALA A O 1
ATOM 1432 N N . ARG A 1 182 ? 12.103 -7.793 5.748 1.00 96.88 182 ARG A N 1
ATOM 1433 C CA . ARG A 1 182 ? 11.975 -7.814 4.297 1.00 96.88 182 ARG A CA 1
ATOM 1434 C C . ARG A 1 182 ? 10.941 -8.867 3.949 1.00 96.88 182 ARG A C 1
ATOM 1436 O O . ARG A 1 182 ? 10.904 -9.921 4.583 1.00 96.88 182 ARG A O 1
ATOM 1443 N N . THR A 1 183 ? 10.103 -8.577 2.973 1.00 94.62 183 THR A N 1
ATOM 1444 C CA . THR A 1 183 ? 9.060 -9.493 2.520 1.00 94.62 183 THR A CA 1
ATOM 1445 C C . THR A 1 183 ? 8.867 -9.365 1.015 1.00 94.62 183 THR A C 1
ATOM 1447 O O . THR A 1 183 ? 9.562 -8.608 0.346 1.00 94.62 183 THR A O 1
ATOM 1450 N N . ARG A 1 184 ? 7.914 -10.113 0.473 1.00 93.88 184 ARG A N 1
ATOM 1451 C CA . ARG A 1 184 ? 7.418 -9.969 -0.893 1.00 93.88 184 ARG A CA 1
ATOM 1452 C C . ARG A 1 184 ? 5.913 -9.755 -0.846 1.00 93.88 184 ARG A C 1
ATOM 1454 O O . ARG A 1 184 ? 5.277 -10.020 0.175 1.00 93.88 184 ARG A O 1
ATOM 1461 N N . GLN A 1 185 ? 5.345 -9.333 -1.970 1.00 94.38 185 GLN A N 1
ATOM 1462 C CA . GLN A 1 185 ? 3.899 -9.343 -2.144 1.00 94.38 185 GLN A CA 1
ATOM 1463 C C . GLN A 1 185 ? 3.363 -10.755 -1.861 1.00 94.38 185 GLN A C 1
ATOM 1465 O O . GLN A 1 185 ? 3.791 -11.695 -2.538 1.00 94.38 185 GLN A O 1
ATOM 1470 N N . PRO A 1 186 ? 2.448 -10.939 -0.889 1.00 94.25 186 PRO A N 1
ATOM 1471 C CA . PRO A 1 186 ? 1.760 -12.211 -0.752 1.00 94.25 186 PRO A CA 1
ATOM 1472 C C . PRO A 1 186 ? 0.979 -12.492 -2.037 1.00 94.25 186 PRO A C 1
ATOM 1474 O O . PRO A 1 186 ? 0.400 -11.581 -2.632 1.00 94.25 186 PRO A O 1
ATOM 1477 N N . VAL A 1 187 ? 0.957 -13.757 -2.455 1.00 94.25 187 VAL A N 1
ATOM 1478 C CA . VAL A 1 187 ? 0.198 -14.217 -3.622 1.00 94.25 187 VAL A CA 1
ATOM 1479 C C . VAL A 1 187 ? -0.633 -15.421 -3.210 1.00 94.25 187 VAL A C 1
ATOM 1481 O O . VAL A 1 187 ? -0.105 -16.471 -2.851 1.00 94.25 187 VAL A O 1
ATOM 1484 N N . VAL A 1 188 ? -1.953 -15.265 -3.257 1.00 93.06 188 VAL A N 1
ATOM 1485 C CA . VAL A 1 188 ? -2.901 -16.351 -2.987 1.00 93.06 188 VAL A CA 1
ATOM 1486 C C . VAL A 1 188 ? -3.180 -17.079 -4.295 1.00 93.06 188 VAL A C 1
ATOM 1488 O O . VAL A 1 188 ? -3.964 -16.609 -5.117 1.00 93.06 188 VAL A O 1
ATOM 1491 N N . LEU A 1 189 ? -2.507 -18.213 -4.489 1.00 91.94 189 LEU A N 1
ATOM 1492 C CA . LEU A 1 189 ? -2.486 -18.938 -5.763 1.00 91.94 189 LEU A CA 1
ATOM 1493 C C . LEU A 1 189 ? -3.852 -19.500 -6.186 1.00 91.94 189 LEU A C 1
ATOM 1495 O O . LEU A 1 189 ? -4.103 -19.609 -7.378 1.00 91.94 189 LEU A O 1
ATOM 1499 N N . ASP A 1 190 ? -4.761 -19.780 -5.251 1.00 89.75 190 ASP A N 1
ATOM 1500 C CA . ASP A 1 190 ? -6.070 -20.389 -5.552 1.00 89.75 190 ASP A CA 1
ATOM 1501 C C . ASP A 1 190 ? -6.963 -19.528 -6.464 1.00 89.75 190 ASP A C 1
ATOM 1503 O O . ASP A 1 190 ? -7.876 -20.039 -7.116 1.00 89.75 190 ASP A O 1
ATOM 1507 N N . PHE A 1 191 ? -6.705 -18.218 -6.514 1.00 87.12 191 PHE A N 1
ATOM 1508 C CA . PHE A 1 191 ? -7.405 -17.289 -7.403 1.00 87.12 191 PHE A CA 1
ATOM 1509 C C . PHE A 1 191 ? -6.831 -17.265 -8.826 1.00 87.12 191 PHE A C 1
ATOM 1511 O O . PHE A 1 191 ? -7.496 -16.798 -9.749 1.00 87.12 191 PHE A O 1
ATOM 1518 N N . TRP A 1 192 ? -5.630 -17.805 -9.029 1.00 87.69 192 TRP A N 1
ATOM 1519 C CA . TRP A 1 192 ? -4.945 -17.852 -10.317 1.00 87.69 192 TRP A CA 1
ATOM 1520 C C . TRP A 1 192 ? -5.228 -19.183 -11.015 1.00 87.69 192 TRP A C 1
ATOM 1522 O O . TRP A 1 192 ? -4.387 -20.078 -11.092 1.00 87.69 192 TRP A O 1
ATOM 1532 N N . LYS A 1 193 ? -6.456 -19.324 -11.520 1.00 82.75 193 LYS A N 1
ATOM 1533 C CA . LYS A 1 193 ? -6.832 -20.460 -12.368 1.00 82.75 193 LYS A CA 1
ATOM 1534 C C . LYS A 1 193 ? -6.271 -20.242 -13.770 1.00 82.75 193 LYS A C 1
ATOM 1536 O O . LYS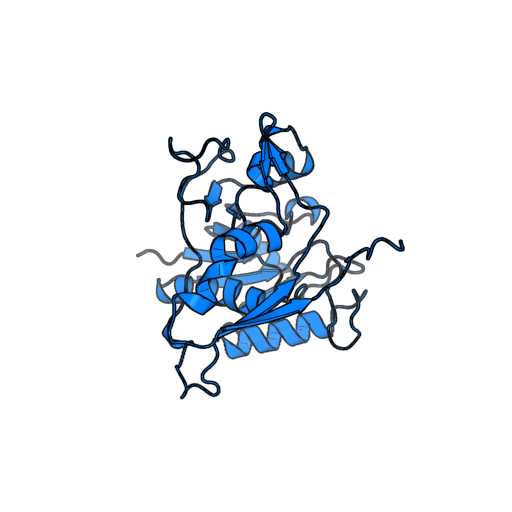 A 1 193 ? -6.675 -19.311 -14.463 1.00 82.75 193 LYS A O 1
ATOM 1541 N N . ASN A 1 194 ? -5.359 -21.109 -14.192 1.00 77.44 194 ASN A N 1
ATOM 1542 C CA . ASN A 1 194 ? -4.819 -21.064 -15.546 1.00 77.44 194 ASN A CA 1
ATOM 1543 C C . ASN A 1 194 ? -5.891 -21.510 -16.552 1.00 77.44 194 ASN A C 1
ATOM 1545 O O . ASN A 1 194 ? -6.456 -22.595 -16.421 1.00 77.44 194 ASN A O 1
ATOM 1549 N N . GLY A 1 195 ? -6.162 -20.671 -17.551 1.00 77.69 195 GLY A N 1
ATOM 1550 C CA . GLY A 1 195 ? -6.905 -21.057 -18.749 1.00 77.69 195 GLY A CA 1
ATOM 1551 C C . GLY A 1 195 ? -5.972 -21.583 -19.841 1.00 77.69 195 GLY A C 1
ATOM 1552 O O . GLY A 1 195 ? -4.748 -21.499 -19.727 1.00 77.69 195 GLY A O 1
ATOM 1553 N N . VAL A 1 196 ? -6.552 -22.095 -20.928 1.00 82.75 196 VAL A N 1
ATOM 1554 C CA . VAL A 1 196 ? -5.791 -22.342 -22.162 1.00 82.75 196 VAL A CA 1
ATOM 1555 C C . VAL A 1 196 ? -5.253 -20.993 -22.667 1.00 82.75 196 VAL A C 1
ATOM 1557 O O . VAL A 1 196 ? -6.028 -20.032 -22.697 1.00 82.75 196 VAL A O 1
ATOM 1560 N N . PRO A 1 197 ? -3.964 -20.883 -23.051 1.00 80.44 197 PRO A N 1
ATOM 1561 C CA . PRO A 1 197 ? -3.424 -19.650 -23.612 1.00 80.44 197 PRO A CA 1
ATOM 1562 C C . PRO A 1 197 ? -4.271 -19.168 -24.792 1.00 80.44 197 PRO A C 1
ATOM 1564 O O . PRO A 1 197 ? -4.488 -19.907 -25.750 1.00 80.44 197 PRO A O 1
ATOM 1567 N N . SER A 1 198 ? -4.749 -17.926 -24.732 1.00 83.38 198 SER A N 1
ATOM 1568 C CA . SER A 1 198 ? -5.533 -17.323 -25.817 1.00 83.38 198 SER A CA 1
ATOM 1569 C C . SER A 1 198 ? -4.663 -16.792 -26.960 1.00 83.38 198 SER A C 1
ATOM 1571 O O . SER A 1 198 ? -5.184 -16.456 -28.020 1.00 83.38 198 SER A O 1
ATOM 1573 N N . ARG A 1 199 ? -3.347 -16.688 -26.740 1.00 82.81 199 ARG A N 1
ATOM 1574 C CA . ARG A 1 199 ? -2.330 -16.247 -27.703 1.00 82.81 199 ARG A CA 1
ATOM 1575 C C . ARG A 1 199 ? -1.040 -17.041 -27.496 1.00 82.81 199 ARG A C 1
ATOM 1577 O O . ARG A 1 199 ? -0.761 -17.486 -26.383 1.00 82.81 199 ARG A O 1
ATOM 1584 N N . ALA A 1 200 ? -0.263 -17.199 -28.566 1.00 83.00 200 ALA A N 1
ATOM 1585 C CA . ALA A 1 200 ? 1.080 -17.775 -28.493 1.00 83.00 200 ALA A CA 1
ATOM 1586 C C . ALA A 1 200 ? 2.122 -16.739 -28.036 1.00 83.00 200 ALA A C 1
ATOM 1588 O O . ALA A 1 200 ? 3.174 -17.113 -27.516 1.00 83.00 200 ALA A O 1
ATOM 1589 N N . GLU A 1 201 ? 1.831 -15.448 -28.234 1.00 86.69 201 GLU A N 1
ATOM 1590 C CA . GLU A 1 201 ? 2.708 -14.350 -27.844 1.00 86.69 201 GLU A CA 1
ATOM 1591 C C . GLU A 1 201 ? 2.598 -14.025 -26.356 1.00 86.69 201 GLU A C 1
ATOM 1593 O O . GLU A 1 201 ? 1.503 -13.916 -25.801 1.00 86.69 201 GLU A O 1
ATOM 1598 N N . PHE A 1 202 ? 3.740 -13.739 -25.733 1.00 80.69 202 PHE A N 1
ATOM 1599 C CA . PHE A 1 202 ? 3.743 -13.008 -24.472 1.00 80.69 202 PHE A CA 1
ATOM 1600 C C . PHE A 1 202 ? 3.629 -11.512 -24.757 1.00 80.69 202 PHE A C 1
ATOM 1602 O O . PHE A 1 202 ? 4.476 -10.937 -25.443 1.00 80.69 202 PHE A O 1
ATOM 1609 N N . THR A 1 203 ? 2.595 -10.883 -24.202 1.00 79.69 203 THR A N 1
ATOM 1610 C CA . THR A 1 203 ? 2.342 -9.446 -24.341 1.00 79.69 203 THR A CA 1
ATOM 1611 C C . THR A 1 203 ? 2.707 -8.694 -23.067 1.00 79.69 203 THR A C 1
ATOM 1613 O O . THR A 1 203 ? 2.418 -9.158 -21.963 1.00 79.69 203 THR A O 1
ATOM 1616 N N . THR A 1 204 ? 3.251 -7.488 -23.198 1.00 77.00 204 THR A N 1
ATOM 1617 C CA . THR A 1 204 ? 3.368 -6.530 -22.084 1.00 77.00 204 THR A CA 1
ATOM 1618 C C . THR A 1 204 ? 2.363 -5.397 -22.242 1.00 77.00 204 THR A C 1
ATOM 1620 O O . THR A 1 204 ? 2.067 -5.032 -23.370 1.00 77.00 204 THR A O 1
ATOM 1623 N N . VAL A 1 205 ? 1.936 -4.760 -21.148 1.00 77.56 205 VAL A N 1
ATOM 1624 C CA . VAL A 1 205 ? 1.263 -3.449 -21.184 1.00 77.56 205 VAL A CA 1
ATOM 1625 C C . VAL A 1 205 ? 1.994 -2.503 -20.236 1.00 77.56 205 VAL A C 1
ATOM 1627 O O . VAL A 1 205 ? 2.224 -2.826 -19.069 1.00 77.56 205 VAL A O 1
ATOM 1630 N N . GLY A 1 206 ? 2.391 -1.329 -20.720 1.00 79.38 206 GLY A N 1
ATOM 1631 C CA . GLY A 1 206 ? 3.038 -0.318 -19.885 1.00 79.38 206 GLY A CA 1
ATOM 1632 C C . GLY A 1 206 ? 3.423 0.942 -20.648 1.00 79.38 206 GLY A C 1
ATOM 1633 O O . GLY A 1 206 ? 3.211 1.037 -21.849 1.00 79.38 206 GLY A O 1
ATOM 1634 N N . ASN A 1 207 ? 4.032 1.909 -19.969 1.00 81.50 207 ASN A N 1
ATOM 1635 C CA . ASN A 1 207 ? 4.561 3.117 -20.609 1.00 81.50 207 ASN A CA 1
ATOM 1636 C C . ASN A 1 207 ? 6.052 2.958 -20.906 1.00 81.50 207 ASN A C 1
ATOM 1638 O O . ASN A 1 207 ? 6.808 2.555 -20.016 1.00 81.50 207 ASN A O 1
ATOM 1642 N N . TRP A 1 208 ? 6.468 3.310 -22.125 1.00 83.31 208 TRP A N 1
ATOM 1643 C CA . TRP A 1 208 ? 7.862 3.204 -22.563 1.00 83.31 208 TRP A CA 1
ATOM 1644 C C . TRP A 1 208 ? 8.733 4.161 -21.753 1.00 83.31 208 TRP A C 1
ATOM 1646 O O . TRP A 1 208 ? 9.713 3.772 -21.112 1.00 83.31 208 TRP A O 1
ATOM 1656 N N . ARG A 1 209 ? 8.315 5.428 -21.718 1.00 83.69 209 ARG A N 1
ATOM 1657 C CA . ARG A 1 209 ? 8.940 6.479 -20.924 1.00 83.69 209 ARG A CA 1
ATOM 1658 C C . ARG A 1 209 ? 7.989 6.978 -19.852 1.00 83.69 209 ARG A C 1
ATOM 1660 O O . ARG A 1 209 ? 6.803 7.177 -20.081 1.00 83.69 209 ARG A O 1
ATOM 1667 N N . GLN A 1 210 ? 8.562 7.200 -18.682 1.00 77.06 210 GLN A N 1
ATOM 1668 C CA . GLN A 1 210 ? 7.973 7.932 -17.571 1.00 77.06 210 GLN A CA 1
ATOM 1669 C C . GLN A 1 210 ? 8.981 8.995 -17.123 1.00 77.06 210 GLN A C 1
ATOM 1671 O O . GLN A 1 210 ? 10.191 8.787 -17.269 1.00 77.06 210 GLN A O 1
ATOM 1676 N N . LYS A 1 211 ? 8.481 10.129 -16.626 1.00 72.00 211 LYS A N 1
ATOM 1677 C CA . LYS A 1 211 ? 9.268 11.243 -16.077 1.00 72.00 211 LYS A CA 1
ATOM 1678 C C . LYS A 1 211 ? 8.786 11.571 -14.666 1.00 72.00 211 LYS A C 1
ATOM 1680 O O . LYS A 1 211 ? 7.637 11.292 -14.335 1.00 72.00 211 LYS A O 1
ATOM 1685 N N . GLY A 1 212 ? 9.646 12.221 -13.882 1.00 72.94 212 GLY A N 1
ATOM 1686 C CA . GLY A 1 212 ? 9.257 12.882 -12.631 1.00 72.94 212 GLY A CA 1
ATOM 1687 C C . GLY A 1 212 ? 9.293 12.011 -11.375 1.00 72.94 212 GLY A C 1
ATOM 1688 O O . GLY A 1 212 ? 8.798 12.444 -10.344 1.00 72.94 212 GLY A O 1
ATOM 1689 N N . ARG A 1 213 ? 9.855 10.799 -11.447 1.00 79.00 213 ARG A N 1
ATOM 1690 C CA . ARG A 1 213 ? 10.049 9.915 -10.281 1.00 79.00 213 ARG A CA 1
ATOM 1691 C C . ARG A 1 213 ? 11.463 9.339 -10.179 1.00 79.00 213 ARG A C 1
ATOM 1693 O O . ARG A 1 213 ? 11.691 8.395 -9.429 1.00 79.00 213 ARG A O 1
ATOM 1700 N N . ASP A 1 214 ? 12.401 9.887 -10.947 1.00 87.19 214 ASP A N 1
ATOM 1701 C CA . ASP A 1 214 ? 13.807 9.521 -10.796 1.00 87.19 214 ASP A CA 1
ATOM 1702 C C . ASP A 1 214 ? 14.277 9.974 -9.407 1.00 87.19 214 ASP A C 1
ATOM 1704 O O . ASP A 1 214 ? 13.873 11.031 -8.922 1.00 87.19 214 ASP A O 1
ATOM 1708 N N . SER A 1 215 ? 15.083 9.146 -8.751 1.00 87.94 215 SER A N 1
ATOM 1709 C CA . SER A 1 215 ? 15.580 9.404 -7.400 1.00 87.94 215 SER A CA 1
ATOM 1710 C C . SER A 1 215 ? 17.090 9.565 -7.433 1.00 87.94 215 SER A C 1
ATOM 1712 O O . SER A 1 215 ? 17.786 8.736 -8.013 1.00 87.94 215 SER A O 1
ATOM 1714 N N . GLU A 1 216 ? 17.606 10.604 -6.791 1.00 91.62 216 GLU A N 1
ATOM 1715 C CA . GLU A 1 216 ? 19.045 10.787 -6.616 1.00 91.62 216 GLU A CA 1
ATOM 1716 C C . GLU A 1 216 ? 19.468 10.324 -5.227 1.00 91.62 216 GLU A C 1
ATOM 1718 O O . GLU A 1 216 ? 18.823 10.642 -4.226 1.00 91.62 216 GLU A O 1
ATOM 1723 N N . TYR A 1 217 ? 20.563 9.574 -5.157 1.00 92.31 217 TYR A N 1
ATOM 1724 C CA . TYR A 1 217 ? 21.133 9.127 -3.895 1.00 92.31 217 TYR A CA 1
ATOM 1725 C C . TYR A 1 217 ? 22.648 9.026 -4.007 1.00 92.31 217 TYR A C 1
ATOM 1727 O O . TYR A 1 217 ? 23.171 8.284 -4.836 1.00 92.31 217 TYR A O 1
ATOM 1735 N N . ARG A 1 218 ? 23.355 9.782 -3.157 1.00 91.19 218 ARG A N 1
ATOM 1736 C CA . ARG A 1 218 ? 24.830 9.851 -3.122 1.00 91.19 218 ARG A CA 1
ATOM 1737 C C . ARG A 1 218 ? 25.474 10.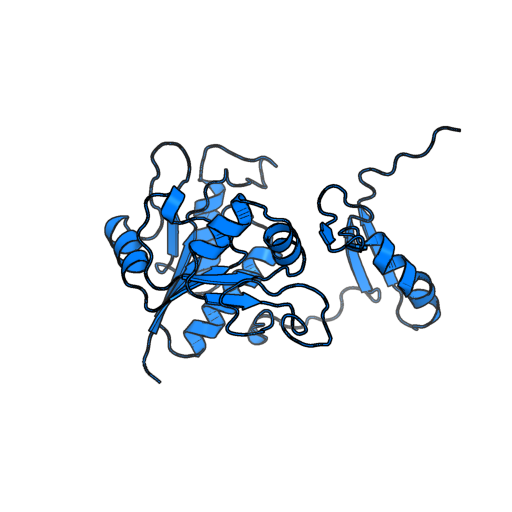113 -4.495 1.00 91.19 218 ARG A C 1
ATOM 1739 O O . ARG A 1 218 ? 26.511 9.542 -4.807 1.00 91.19 218 ARG A O 1
ATOM 1746 N N . GLY A 1 219 ? 24.859 10.980 -5.301 1.00 89.75 219 GLY A N 1
ATOM 1747 C CA . GLY A 1 219 ? 25.354 11.348 -6.633 1.00 89.75 219 GLY A CA 1
ATOM 1748 C C . GLY A 1 219 ? 24.975 10.380 -7.760 1.00 89.75 219 GLY A C 1
ATOM 1749 O O . GLY A 1 219 ? 25.275 10.668 -8.913 1.00 89.75 219 GLY A O 1
ATOM 1750 N N . GLU A 1 220 ? 24.286 9.277 -7.457 1.00 90.81 220 GLU A N 1
ATOM 1751 C CA . GLU A 1 220 ? 23.771 8.333 -8.452 1.00 90.81 220 GLU A CA 1
ATOM 1752 C C . GLU A 1 220 ? 22.281 8.569 -8.715 1.00 90.81 220 GLU A C 1
ATOM 1754 O O . GLU A 1 220 ? 21.500 8.793 -7.785 1.00 90.81 220 GLU A O 1
ATOM 1759 N N . THR A 1 221 ? 21.868 8.467 -9.981 1.00 90.56 221 THR A N 1
ATOM 1760 C CA . THR A 1 221 ? 20.460 8.589 -10.385 1.00 90.56 221 THR A CA 1
ATOM 1761 C C . THR A 1 221 ? 19.833 7.215 -10.610 1.00 90.56 221 THR A C 1
ATOM 1763 O O . THR A 1 221 ? 20.223 6.462 -11.505 1.00 90.56 221 THR A O 1
ATOM 1766 N N . TYR A 1 222 ? 18.788 6.926 -9.845 1.00 88.38 222 TYR A N 1
ATOM 1767 C CA . TYR A 1 222 ? 17.923 5.763 -9.988 1.00 88.38 222 TYR A CA 1
ATOM 1768 C C . TYR A 1 222 ? 16.724 6.145 -10.850 1.00 88.38 222 TYR A C 1
ATOM 1770 O O . TYR A 1 222 ? 15.876 6.944 -10.452 1.00 88.38 222 TYR A O 1
ATOM 1778 N N . TYR A 1 223 ? 16.666 5.585 -12.055 1.00 87.56 223 TYR A N 1
ATOM 1779 C CA . TYR A 1 223 ? 15.659 5.953 -13.043 1.00 87.56 223 TYR A CA 1
ATOM 1780 C C . TYR A 1 223 ? 14.379 5.138 -12.882 1.00 87.56 223 TYR A C 1
ATOM 1782 O O . TYR A 1 223 ? 14.413 3.910 -12.855 1.00 87.56 223 TYR A O 1
ATOM 1790 N N . TRP A 1 224 ? 13.239 5.821 -12.902 1.00 83.25 224 TRP A N 1
ATOM 1791 C CA . TRP A 1 224 ? 11.910 5.207 -12.832 1.00 83.25 224 TRP A CA 1
ATOM 1792 C C . TRP A 1 224 ? 11.432 4.644 -14.186 1.00 83.25 224 TRP A C 1
ATOM 1794 O O . TRP A 1 224 ? 10.476 3.878 -14.306 1.00 83.25 224 TRP A O 1
ATOM 1804 N N . SER A 1 225 ? 12.086 5.067 -15.265 1.00 84.44 225 SER A N 1
ATOM 1805 C CA . SER A 1 225 ? 11.624 4.875 -16.638 1.00 84.44 225 SER A CA 1
ATOM 1806 C C . SER A 1 225 ? 11.960 3.484 -17.198 1.00 84.44 225 SER A C 1
ATOM 1808 O O . SER A 1 225 ? 13.123 3.181 -17.473 1.00 84.44 225 SER A O 1
ATOM 1810 N N . LYS A 1 226 ? 10.933 2.664 -17.474 1.00 79.88 226 LYS A N 1
ATOM 1811 C CA . LYS A 1 226 ? 11.079 1.255 -17.905 1.00 79.88 226 LYS A CA 1
ATOM 1812 C C . LYS A 1 226 ? 11.892 1.036 -19.187 1.00 79.88 226 LYS A C 1
ATOM 1814 O O . LYS A 1 226 ? 12.532 -0.006 -19.301 1.00 79.88 226 LYS A O 1
ATOM 1819 N N . HIS A 1 227 ? 11.914 1.976 -20.140 1.00 84.88 227 HIS A N 1
ATOM 1820 C CA . HIS A 1 227 ? 12.682 1.796 -21.384 1.00 84.88 227 HIS A CA 1
ATOM 1821 C C . HIS A 1 227 ? 14.160 1.466 -21.151 1.00 84.88 227 HIS A C 1
ATOM 1823 O O . HIS A 1 227 ? 14.729 0.683 -21.906 1.00 84.88 227 HIS A O 1
ATOM 1829 N N . ARG A 1 228 ? 14.784 2.026 -20.105 1.00 86.75 228 ARG A N 1
ATOM 1830 C CA . ARG A 1 228 ? 16.195 1.753 -19.792 1.00 86.75 228 ARG A CA 1
ATOM 1831 C C . ARG A 1 228 ? 16.416 0.283 -19.453 1.00 86.75 228 ARG A C 1
ATOM 1833 O O . ARG A 1 228 ? 17.417 -0.293 -19.866 1.00 86.75 228 ARG A O 1
ATOM 1840 N N . GLU A 1 229 ? 15.454 -0.325 -18.765 1.00 87.50 229 GLU A N 1
ATOM 1841 C CA . GLU A 1 229 ? 15.480 -1.743 -18.418 1.00 87.50 229 GLU A CA 1
ATOM 1842 C C . GLU A 1 229 ? 15.147 -2.619 -19.627 1.00 87.50 229 GLU A C 1
ATOM 1844 O O . GLU A 1 229 ? 15.860 -3.585 -19.886 1.00 87.50 229 GLU A O 1
ATOM 1849 N N . TYR A 1 230 ? 14.158 -2.247 -20.448 1.00 86.12 230 TYR A N 1
ATOM 1850 C CA . TYR A 1 230 ? 13.853 -2.992 -21.677 1.00 86.12 230 TYR A CA 1
ATOM 1851 C C . TYR A 1 230 ? 15.027 -3.041 -22.656 1.00 86.12 230 TYR A C 1
ATOM 1853 O O . TYR A 1 230 ? 15.253 -4.075 -23.285 1.00 86.12 230 TYR A O 1
ATOM 1861 N N . LEU A 1 231 ? 15.820 -1.970 -22.755 1.00 89.12 231 LEU A N 1
ATOM 1862 C CA . LEU A 1 231 ? 16.998 -1.945 -23.624 1.00 89.12 231 LEU A CA 1
ATOM 1863 C C . LEU A 1 231 ? 18.048 -2.997 -23.235 1.00 89.12 231 LEU A C 1
ATOM 1865 O O . LEU A 1 231 ? 18.716 -3.529 -24.120 1.00 89.12 231 LEU A O 1
ATOM 1869 N N . LYS A 1 232 ? 18.143 -3.382 -21.953 1.00 90.00 232 LYS A N 1
ATOM 1870 C CA . LYS A 1 232 ? 19.026 -4.477 -21.503 1.00 90.00 232 LYS A CA 1
ATOM 1871 C C . LYS A 1 232 ? 18.604 -5.835 -22.078 1.00 90.00 232 LYS A C 1
ATOM 1873 O O . LYS A 1 232 ? 19.439 -6.720 -22.244 1.00 90.00 232 LYS A O 1
ATOM 1878 N N . PHE A 1 233 ? 17.328 -5.982 -22.434 1.00 88.31 233 PHE A N 1
ATOM 1879 C CA . PHE A 1 233 ? 16.732 -7.208 -22.969 1.00 88.31 233 PHE A CA 1
ATOM 1880 C C . PHE A 1 233 ? 16.310 -7.085 -24.439 1.00 88.31 233 PHE A C 1
ATOM 1882 O O . PHE A 1 233 ? 15.588 -7.942 -24.940 1.00 88.31 233 PHE A O 1
ATOM 1889 N N . ILE A 1 234 ? 16.784 -6.073 -25.175 1.00 90.06 234 ILE A N 1
ATOM 1890 C CA . ILE A 1 234 ? 16.359 -5.821 -26.565 1.00 90.06 234 ILE A CA 1
ATOM 1891 C C . ILE A 1 234 ? 16.650 -6.993 -27.521 1.00 90.06 234 ILE A C 1
ATOM 1893 O O . ILE A 1 234 ? 15.977 -7.161 -28.532 1.00 90.06 234 ILE A O 1
ATOM 1897 N N . GLN A 1 235 ? 17.637 -7.834 -27.194 1.00 92.19 235 GLN A N 1
ATOM 1898 C CA . GLN A 1 235 ? 17.984 -9.027 -27.975 1.00 92.19 235 GLN A CA 1
ATOM 1899 C C . GLN A 1 235 ? 17.184 -10.276 -27.574 1.00 92.19 235 GLN A C 1
ATOM 1901 O O . GLN A 1 235 ? 17.331 -11.314 -28.219 1.00 92.19 235 GLN A O 1
ATOM 1906 N N . LEU A 1 236 ? 16.354 -10.210 -26.525 1.00 91.00 236 LEU A N 1
ATOM 1907 C CA . LEU A 1 236 ? 15.590 -11.354 -26.026 1.00 91.00 236 LEU A CA 1
ATOM 1908 C C . LEU A 1 236 ? 14.709 -12.009 -27.103 1.00 91.00 236 LEU A C 1
ATOM 1910 O O . LEU A 1 236 ? 14.773 -13.233 -27.187 1.00 91.00 236 LEU A O 1
ATOM 1914 N N . PRO A 1 237 ? 13.992 -11.276 -27.984 1.00 90.12 237 PRO A N 1
ATOM 1915 C CA . PRO A 1 237 ? 13.170 -11.900 -29.028 1.00 90.12 237 PRO A CA 1
ATOM 1916 C C . PRO A 1 237 ? 13.946 -12.818 -29.983 1.00 90.12 237 PRO A C 1
ATOM 1918 O O . PRO A 1 237 ? 13.369 -13.716 -30.577 1.00 90.12 237 PRO A O 1
ATOM 1921 N N . ARG A 1 238 ? 15.266 -12.627 -30.125 1.00 92.06 238 ARG A N 1
ATOM 1922 C CA . ARG A 1 238 ? 16.137 -13.489 -30.946 1.00 92.06 238 ARG A CA 1
ATOM 1923 C C . ARG A 1 238 ? 16.658 -14.721 -30.203 1.00 92.06 238 ARG A C 1
ATOM 1925 O O . ARG A 1 238 ? 17.301 -15.568 -30.811 1.00 92.06 238 ARG A O 1
ATOM 1932 N N . ARG A 1 239 ? 16.457 -14.787 -28.887 1.00 93.06 239 ARG A N 1
ATOM 1933 C CA . ARG A 1 239 ? 17.011 -15.812 -27.989 1.00 93.06 239 ARG A CA 1
ATOM 1934 C C . ARG A 1 239 ? 15.944 -16.740 -27.408 1.00 93.06 239 ARG A C 1
ATOM 1936 O O . ARG A 1 239 ? 16.282 -17.603 -26.607 1.00 93.06 239 ARG A O 1
ATOM 1943 N N . THR A 1 240 ? 14.681 -16.565 -27.785 1.00 91.38 240 THR A N 1
ATOM 1944 C CA . THR A 1 240 ? 13.569 -17.419 -27.359 1.00 91.38 240 THR A CA 1
ATOM 1945 C C . THR A 1 240 ? 12.759 -17.870 -28.574 1.00 91.38 240 THR A C 1
ATOM 1947 O O . THR A 1 240 ? 12.593 -17.085 -29.507 1.00 91.38 240 THR A O 1
ATOM 1950 N N . PRO A 1 241 ? 12.248 -19.115 -28.589 1.00 89.50 241 PRO A N 1
ATOM 1951 C CA . PRO A 1 241 ? 11.321 -19.567 -29.624 1.00 89.50 241 PRO A CA 1
ATOM 1952 C C . PRO A 1 241 ? 9.918 -18.956 -29.468 1.00 89.50 241 PRO A C 1
ATOM 1954 O O . PRO A 1 241 ? 9.112 -19.044 -30.390 1.00 89.50 241 PRO A O 1
ATOM 1957 N N . HIS A 1 242 ? 9.606 -18.360 -28.312 1.00 88.56 242 HIS A N 1
ATOM 1958 C CA . HIS A 1 242 ? 8.303 -17.751 -28.064 1.00 88.56 242 HIS A CA 1
ATOM 1959 C C . HIS A 1 242 ? 8.232 -16.346 -28.669 1.00 88.56 242 HIS A C 1
ATOM 1961 O O . HIS A 1 242 ? 9.103 -15.523 -28.371 1.00 88.56 242 HIS A O 1
ATOM 1967 N N . PRO A 1 243 ? 7.197 -16.030 -29.465 1.00 88.38 243 PRO A N 1
ATOM 1968 C CA . PRO A 1 243 ? 7.029 -14.681 -29.973 1.00 88.38 243 PRO A CA 1
ATOM 1969 C C . PRO A 1 243 ? 6.728 -13.718 -28.814 1.00 88.38 243 PRO A C 1
ATOM 1971 O O . PRO A 1 243 ? 5.985 -14.035 -27.882 1.00 88.38 243 PRO A O 1
ATOM 1974 N N . LEU A 1 244 ? 7.356 -12.544 -28.852 1.00 88.56 244 LEU A N 1
ATOM 1975 C CA . LEU A 1 244 ? 7.226 -11.507 -27.830 1.00 88.56 244 LEU A CA 1
ATOM 1976 C C . LEU A 1 244 ? 6.644 -10.247 -28.467 1.00 88.56 244 LEU A C 1
ATOM 1978 O O . LEU A 1 244 ? 7.188 -9.747 -29.452 1.00 88.56 244 LEU A O 1
ATOM 1982 N N . GLU A 1 245 ? 5.578 -9.713 -27.880 1.00 87.50 245 GLU A N 1
ATOM 1983 C CA . GLU A 1 245 ? 4.911 -8.493 -28.335 1.00 87.50 245 GLU A CA 1
ATOM 1984 C C . GLU A 1 245 ? 4.995 -7.415 -27.245 1.00 87.50 245 GLU A C 1
ATOM 1986 O O . GLU A 1 245 ? 4.526 -7.590 -26.116 1.00 87.50 245 GLU A O 1
ATOM 1991 N N . LEU A 1 246 ? 5.602 -6.272 -27.575 1.00 83.88 246 LEU A N 1
ATOM 1992 C CA . LEU A 1 246 ? 5.705 -5.133 -26.664 1.00 83.88 246 LEU A CA 1
ATOM 1993 C C . LEU A 1 246 ? 4.573 -4.138 -26.950 1.00 83.88 246 LEU A C 1
ATOM 1995 O O . LEU A 1 246 ? 4.720 -3.267 -27.806 1.00 83.88 246 LEU A O 1
ATOM 1999 N N . ALA A 1 247 ? 3.465 -4.222 -26.209 1.00 84.44 247 ALA A N 1
ATOM 2000 C CA . ALA A 1 247 ? 2.444 -3.176 -26.230 1.00 84.44 247 ALA A CA 1
ATOM 2001 C C . ALA A 1 247 ? 2.818 -2.080 -25.220 1.00 84.44 247 ALA A C 1
ATOM 2003 O O . ALA A 1 247 ? 2.923 -2.320 -24.011 1.00 84.44 247 ALA A O 1
ATOM 2004 N N . THR A 1 248 ? 3.066 -0.860 -25.704 1.00 82.75 248 THR A N 1
ATOM 2005 C CA . THR A 1 248 ? 3.489 0.232 -24.827 1.00 82.75 248 THR A CA 1
ATOM 2006 C C . THR A 1 248 ? 2.962 1.603 -25.238 1.00 82.75 248 THR A C 1
ATOM 2008 O O . THR A 1 248 ? 2.941 1.953 -26.415 1.00 82.75 248 THR A O 1
ATOM 2011 N N . GLY A 1 249 ? 2.550 2.398 -24.248 1.00 79.12 249 GLY A N 1
ATOM 2012 C CA . GLY A 1 249 ? 2.221 3.805 -24.429 1.00 79.12 249 GLY A CA 1
ATOM 2013 C C . GLY A 1 249 ? 3.475 4.624 -24.741 1.00 79.12 249 GLY A C 1
ATOM 2014 O O . GLY A 1 249 ? 4.462 4.581 -24.001 1.00 79.12 249 GLY A O 1
ATOM 2015 N N . LEU A 1 250 ? 3.417 5.403 -25.824 1.00 75.75 250 LEU A N 1
ATOM 2016 C CA . LEU A 1 250 ? 4.499 6.284 -26.290 1.00 75.75 250 LEU A CA 1
ATOM 2017 C C . LEU A 1 250 ? 4.377 7.727 -25.774 1.00 75.75 250 LEU A C 1
ATOM 2019 O O . LEU A 1 250 ? 5.012 8.641 -26.306 1.00 75.75 250 LEU A O 1
ATOM 2023 N N . ILE A 1 251 ? 3.550 7.941 -24.747 1.00 60.47 251 ILE A N 1
ATOM 2024 C CA . ILE A 1 251 ? 3.310 9.253 -24.143 1.00 60.47 251 ILE A CA 1
ATOM 2025 C C . ILE A 1 251 ? 4.664 9.934 -23.864 1.00 60.47 251 ILE A C 1
ATOM 2027 O O . ILE A 1 251 ? 5.558 9.341 -23.261 1.00 60.47 251 ILE A O 1
ATOM 2031 N N . GLN A 1 252 ? 4.815 11.179 -24.334 1.00 54.34 252 GLN A N 1
ATOM 2032 C CA . GLN A 1 252 ? 6.021 12.020 -24.213 1.00 54.34 252 GLN A CA 1
ATOM 2033 C C . GLN A 1 252 ? 7.248 11.643 -25.074 1.00 54.34 252 GLN A C 1
ATOM 2035 O O . GLN A 1 252 ? 8.356 12.115 -24.783 1.00 54.34 252 GLN A O 1
ATOM 2040 N N . LEU A 1 253 ? 7.098 10.895 -26.174 1.00 52.59 253 LEU A N 1
ATOM 2041 C CA . LEU A 1 253 ? 8.087 10.972 -27.256 1.00 52.59 253 LEU A CA 1
ATOM 2042 C C . LEU A 1 253 ? 8.042 12.383 -27.868 1.00 52.59 253 LEU A C 1
ATOM 2044 O O . LEU A 1 253 ? 7.263 12.653 -28.776 1.00 52.59 253 LEU A O 1
ATOM 2048 N N . ARG A 1 254 ? 8.879 13.309 -27.382 1.00 50.03 254 ARG A N 1
ATOM 2049 C CA . ARG A 1 254 ? 9.262 14.457 -28.212 1.00 50.03 254 ARG A CA 1
ATOM 2050 C C . ARG A 1 254 ? 10.044 13.876 -29.384 1.00 50.03 254 ARG A C 1
ATOM 2052 O O . ARG A 1 254 ? 11.206 13.517 -29.217 1.00 50.03 254 ARG A O 1
ATOM 2059 N N . ILE A 1 255 ? 9.383 13.724 -30.527 1.00 40.28 255 ILE A N 1
ATOM 2060 C CA . ILE A 1 255 ? 10.071 13.564 -31.803 1.00 40.28 255 ILE A CA 1
ATOM 2061 C C . ILE A 1 255 ? 10.833 14.883 -31.988 1.00 40.28 255 ILE A C 1
ATOM 2063 O O . ILE A 1 255 ? 10.189 15.936 -31.968 1.00 40.28 255 ILE A O 1
ATOM 2067 N N . PRO A 1 256 ? 12.176 14.883 -32.057 1.00 39.28 256 PRO A N 1
ATOM 2068 C CA . PRO A 1 256 ? 12.878 16.086 -32.462 1.00 39.28 256 PRO A CA 1
ATOM 2069 C C . PRO A 1 256 ? 12.390 16.401 -33.875 1.00 39.28 256 PRO A C 1
ATOM 2071 O O . PRO A 1 256 ? 12.574 15.590 -34.780 1.00 39.28 256 PRO A O 1
ATOM 2074 N N . MET A 1 257 ? 11.697 17.528 -34.051 1.00 36.50 257 MET A N 1
ATOM 2075 C CA . MET A 1 257 ? 11.523 18.064 -35.395 1.00 36.50 257 MET A CA 1
ATOM 2076 C C . MET A 1 257 ? 12.921 18.446 -35.872 1.00 36.50 257 MET A C 1
ATOM 2078 O O . MET A 1 257 ? 13.594 19.238 -35.208 1.00 36.50 257 MET A O 1
ATOM 2082 N N . HIS A 1 258 ? 13.364 17.778 -36.934 1.00 40.12 258 HIS A N 1
ATOM 2083 C CA . HIS A 1 258 ? 14.551 18.150 -37.691 1.00 40.12 258 HIS A CA 1
ATOM 2084 C C . HIS A 1 258 ? 14.353 19.507 -38.363 1.00 40.12 258 HIS A C 1
ATOM 2086 O O . HIS A 1 258 ? 13.201 19.791 -38.768 1.00 40.12 258 HIS A O 1
#

Radius of gyration: 20.37 Å; Cα contacts (8 Å, |Δi|>4): 438; chains: 1; bounding box: 46×40×57 Å

Solvent-accessible surface area (backbone atoms only — not comparable to full-atom values): 14858 Å² total; per-residue (Å²): 131,84,67,43,42,36,36,42,34,44,55,46,34,42,43,74,43,72,69,46,46,50,57,53,47,21,50,53,54,53,46,38,74,74,55,32,51,61,34,44,36,29,65,34,83,57,66,27,43,34,80,89,78,71,39,72,39,99,62,56,66,63,28,54,54,49,41,52,52,52,26,48,76,73,73,36,63,92,34,35,36,39,35,47,58,62,90,86,48,50,57,39,81,37,54,59,69,60,50,51,51,46,40,44,64,22,72,32,32,41,28,42,67,59,72,54,61,48,69,85,72,74,45,60,65,37,47,32,32,31,33,37,71,65,60,61,55,59,32,31,40,40,75,72,65,36,63,71,52,43,52,57,52,69,71,31,74,31,26,34,29,45,40,74,44,58,73,39,94,86,29,93,60,62,56,58,78,57,61,76,48,63,50,70,86,63,76,64,63,89,76,67,72,84,73,82,79,94,59,82,53,53,72,46,83,50,55,40,54,61,80,92,64,60,38,63,51,96,92,41,79,49,75,68,31,48,45,68,60,48,60,80,47,66,64,47,66,83,75,45,95,56,52,69,43,85,46,59,44,64,65,85,69,75,71,79,82,127

Foldseek 3Di:
DDAFQEEEEACCLQEVDVVRLQLRLLVQVVSVVVVYRYAYEYQFLAQRQDVVVRDRDQDSVSSLVSVQVSCVVSVNQLRYWYFRNDDPRDIPRDHPVVVLCSQQDGPEYEHECLRHDCVVVVGHGDAYEYENQDPDQLLLCVVVPNVVSVVSLVSHQAYEYCPPCAPHPVDPGDDRPRYDYYDHRRHDCVVVDDDDDPDLEDEDEEAQADDDRWGDHPNDIRDPGCVVVVVVCVCVCVVDPGHYYYHHDDPPPPPPDD

Mean predicted aligned error: 5.79 Å